Protein AF-A0A679EZT7-F1 (afdb_monomer)

Nearest PDB structures (foldseek):
  5mcc-assembly2_B  TM=3.072E-01  e=3.217E+00  Daphnia pulex
  4xnn-assembly2_B  TM=3.055E-01  e=3.217E+00  Daphnia pulex

Solvent-accessible surface area (backbone atoms only — not comparable to full-atom values): 17008 Å² total; per-residue (Å²): 143,78,82,87,72,78,84,76,76,66,86,48,73,44,40,29,37,38,36,40,72,73,80,67,98,42,71,66,60,51,46,51,62,60,44,51,77,29,45,58,39,33,71,91,75,41,66,67,89,66,42,40,74,52,70,41,43,66,56,52,52,48,58,32,66,33,52,37,33,42,38,65,70,104,50,81,46,79,44,66,63,84,64,88,57,61,82,49,45,27,65,66,42,50,52,52,49,32,56,76,68,74,38,57,62,50,74,49,33,50,38,80,78,38,70,50,67,65,61,33,32,41,59,40,26,72,51,62,58,63,41,88,87,80,72,35,30,61,49,52,29,33,79,56,19,67,47,29,35,59,88,65,37,70,81,65,60,69,49,73,47,72,75,88,86,89,80,90,84,85,90,86,88,87,88,74,81,94,46,73,69,56,59,49,53,56,44,54,22,48,78,40,57,39,77,99,80,60,60,82,71,20,55,75,65,32,51,46,47,22,43,57,42,35,52,34,43,74,72,66,39,65,87,48,61,55,45,22,44,32,55,38,78,81,74,57,60,78,92,58,27,66,42,46,68,81,64,84,55,77,80,48,66,70,43,29,57,73,50,71,49,58,92,82,59,51,53,69,58,50,50,48,34,47,22,66,75,42,30,87,24,25,25,35,74,43,53,29,36,98

Radius of gyration: 23.56 Å; Cα contacts (8 Å, |Δi|>4): 426; chains: 1; bounding box: 51×47×70 Å

Sequence (290 aa):
MVDGRALNRGIMYGLAYVIIPIEFASLQGALDETLAPFKRGGADVFPQEKLEFDDVTGALRLLHTTPLEFEAGNGLSIRGGDLEHVHDLDSEAVLRFLDAAGTRTWSGRLADVEPDFDAFAWRFTRWKERDARAGGYGRWLNPLGRWDWWDLGGRFDGVITGARRAGTGNASMISSGPDRSRDLLGGIARALGGKPSEIEAEIEANIEIVSALLDAARHGEERAFPTAVVLPLGACTDEFRWLDDLGWRPIPPETKAFLSVADDAGFKEAAIAAYERFHTMAAAAVAYHF

Secondary structure (DSSP, 8-state):
---------PPPEEEEEEEE-S--S-HHHHHHHHHGGG----TTTS-GGG-EEEE-HHHHHHHHHSEEEEEESSSEEEESS-GGGGGGB-HHHHHHHHHHTT-SEEEEEHHHH--SHHHHHHHHBS--S--TTTSSSEEEE-TTTTSBSHHHHTT------SS--------------S-HHHHHHHHHHHHTT--S--HHHHHHHTEEEHHHHHHHHHTT-GGG--SEEEPPTTSS-GGGSEEESS-SSPPPHHHHHHHT--TT--HHHHHHHHHHHTTTSEEEEEEEE-

Foldseek 3Di:
DDDDDDPPPPFDKFKEWEWFFPDDPAPVVRCCVLCVLQAKDAVVRDPLVQWDWPFCQVVLVQLQAFKWKWAADVFIDIDGDDCPCPLQWPRVLVVVVCVVVVHRMDIDGNCVVPVDSLCSSLRTGPQNDADPVVRGTTGIIRPSNPWHLCVQVVPDQADQAADDDDDDDDDDDDDDPDDVSVVVVVVSSVVRHHDDPDRPVGNVVQWDQLLVLLVCLVVVNCVSQIQWYAAGPPLDPRVQRIAGQVVPDFRDPVLCVSLVHDPPDHRSVSSSSSSVVRNRTIIGMTMITD

Structure (mmCIF, N/CA/C/O backbone):
data_AF-A0A679EZT7-F1
#
_entry.id   AF-A0A679EZT7-F1
#
loop_
_atom_site.group_PDB
_atom_site.id
_atom_site.type_symbol
_atom_site.label_atom_id
_atom_site.label_alt_id
_atom_site.label_comp_id
_atom_site.label_asym_i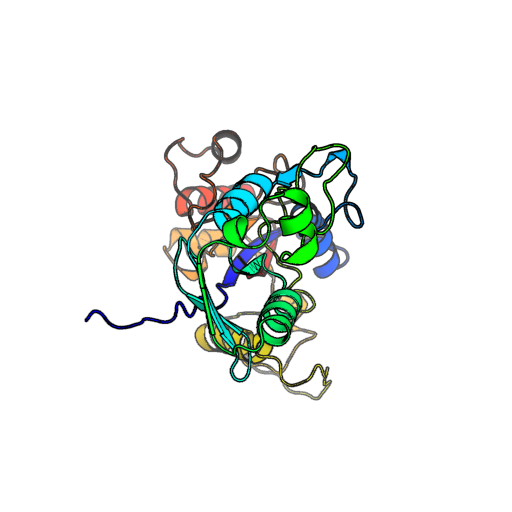d
_atom_site.label_entity_id
_atom_site.label_seq_id
_atom_site.pdbx_PDB_ins_code
_atom_site.Cartn_x
_atom_site.Cartn_y
_atom_site.Cartn_z
_atom_site.occupancy
_atom_site.B_iso_or_equiv
_atom_site.auth_seq_id
_atom_site.auth_comp_id
_atom_site.auth_asym_id
_atom_site.auth_atom_id
_atom_site.pdbx_PDB_model_num
ATOM 1 N N . MET A 1 1 ? -16.453 28.595 13.318 1.00 26.11 1 MET A N 1
ATOM 2 C CA . MET A 1 1 ? -17.314 27.961 12.299 1.00 26.11 1 MET A CA 1
ATOM 3 C C . MET A 1 1 ? -16.475 27.783 11.053 1.00 26.11 1 MET A C 1
ATOM 5 O O . MET A 1 1 ? -16.338 28.716 10.277 1.00 26.11 1 MET A O 1
ATOM 9 N N . VAL A 1 2 ? -15.817 26.635 10.946 1.00 23.55 2 VAL A N 1
ATOM 10 C CA . VAL A 1 2 ? -15.151 26.196 9.721 1.00 23.55 2 VAL A CA 1
ATOM 11 C C . VAL A 1 2 ? -15.808 24.873 9.382 1.00 23.55 2 VAL A C 1
ATOM 13 O O . VAL A 1 2 ? -15.956 24.014 10.250 1.00 23.55 2 VAL A O 1
ATOM 16 N N . ASP A 1 3 ? -16.300 24.824 8.154 1.00 25.14 3 ASP A N 1
ATOM 17 C CA . ASP A 1 3 ? -17.118 23.776 7.573 1.00 25.14 3 ASP A CA 1
ATOM 18 C C . ASP A 1 3 ? -16.542 22.380 7.797 1.00 25.14 3 ASP A C 1
ATOM 20 O O . ASP A 1 3 ? -15.369 22.113 7.520 1.00 25.14 3 ASP A O 1
ATOM 24 N N . GLY A 1 4 ? -17.425 21.481 8.229 1.00 27.00 4 GLY A N 1
ATOM 25 C CA . GLY A 1 4 ? -17.211 20.049 8.187 1.00 27.00 4 GLY A CA 1
ATOM 26 C C . GLY A 1 4 ? -17.055 19.596 6.743 1.00 27.00 4 GLY A C 1
ATOM 27 O O . GLY A 1 4 ? -18.030 19.322 6.048 1.00 27.00 4 GLY A O 1
ATOM 28 N N . ARG A 1 5 ? -15.810 19.471 6.290 1.00 24.09 5 ARG A N 1
ATOM 29 C CA . ARG A 1 5 ? -15.497 18.602 5.161 1.00 24.09 5 ARG A CA 1
ATOM 30 C C . ARG A 1 5 ? -15.365 17.191 5.703 1.00 24.09 5 ARG A C 1
ATOM 32 O O . ARG A 1 5 ? -14.360 16.841 6.311 1.00 24.09 5 ARG A O 1
ATOM 39 N N . ALA A 1 6 ? -16.403 16.394 5.469 1.00 25.66 6 ALA A N 1
ATOM 40 C CA . ALA A 1 6 ? -16.262 14.952 5.414 1.00 25.66 6 ALA A CA 1
ATOM 41 C C . ALA A 1 6 ? -15.038 14.637 4.543 1.00 25.66 6 ALA A C 1
ATOM 43 O O . ALA A 1 6 ? -14.988 15.032 3.375 1.00 25.66 6 ALA A O 1
ATOM 44 N N . LEU A 1 7 ? -14.038 13.974 5.124 1.00 26.22 7 LEU A N 1
ATOM 45 C CA . LEU A 1 7 ? -12.959 13.340 4.378 1.00 26.22 7 LEU A CA 1
ATOM 46 C C . LEU A 1 7 ? -13.586 12.211 3.561 1.00 26.22 7 LEU A C 1
ATOM 48 O O . LEU A 1 7 ? -13.585 11.048 3.947 1.00 26.22 7 LEU A O 1
ATOM 52 N N . ASN A 1 8 ? -14.155 12.576 2.417 1.00 27.91 8 ASN A N 1
ATOM 53 C CA . ASN A 1 8 ? -14.428 11.649 1.341 1.00 27.91 8 ASN A CA 1
ATOM 54 C C . ASN A 1 8 ? -13.051 11.328 0.738 1.00 27.91 8 ASN A C 1
ATOM 56 O O . ASN A 1 8 ? -12.649 11.928 -0.259 1.00 27.91 8 ASN A O 1
ATOM 60 N N . ARG A 1 9 ? -12.271 10.456 1.400 1.00 40.44 9 ARG A N 1
ATOM 61 C CA . ARG A 1 9 ? -11.147 9.780 0.744 1.00 40.44 9 ARG A CA 1
ATOM 62 C C . ARG A 1 9 ? -11.786 8.880 -0.306 1.00 40.44 9 ARG A C 1
ATOM 64 O O . ARG A 1 9 ? -12.150 7.742 -0.029 1.00 40.44 9 ARG A O 1
ATOM 71 N N . GLY A 1 10 ? -12.030 9.457 -1.482 1.00 41.47 10 GLY A N 1
ATOM 72 C CA . GLY A 1 10 ? -12.284 8.679 -2.679 1.00 41.47 10 GLY A CA 1
ATOM 73 C C . GLY A 1 10 ? -11.144 7.682 -2.806 1.00 41.47 10 GLY A C 1
ATOM 74 O O . GLY A 1 10 ? -9.988 8.042 -2.599 1.00 41.47 10 GLY A O 1
ATOM 75 N N . ILE A 1 11 ? -11.498 6.431 -3.052 1.00 50.09 11 ILE A N 1
ATOM 76 C CA . ILE A 1 11 ? -10.551 5.359 -3.319 1.00 50.09 11 ILE A CA 1
ATOM 77 C C . ILE A 1 11 ? -9.571 5.871 -4.394 1.00 50.09 11 ILE A C 1
ATOM 79 O O . ILE A 1 11 ? -10.026 6.306 -5.456 1.00 50.09 11 ILE A O 1
ATOM 83 N N . MET A 1 12 ? -8.269 5.936 -4.084 1.00 63.25 12 MET A N 1
ATOM 84 C CA . MET A 1 12 ? -7.261 6.449 -5.015 1.00 63.25 12 MET A CA 1
ATOM 85 C C . MET A 1 12 ? -6.681 5.287 -5.818 1.00 63.25 12 MET A C 1
ATOM 87 O O . MET A 1 12 ? -6.347 4.231 -5.286 1.00 63.25 12 MET A O 1
ATOM 91 N N . TYR A 1 13 ? -6.633 5.482 -7.130 1.00 67.62 13 TYR A N 1
ATOM 92 C CA . TYR A 1 13 ? -6.279 4.457 -8.100 1.00 67.62 13 TYR A CA 1
ATOM 93 C C . TYR A 1 13 ? -5.150 4.958 -8.987 1.00 67.62 13 TYR A C 1
ATOM 95 O O . TYR A 1 13 ? -5.135 6.134 -9.359 1.00 67.62 13 TYR A O 1
ATOM 103 N N . GLY A 1 14 ? -4.222 4.064 -9.325 1.00 73.12 14 GLY A N 1
ATOM 104 C CA . GLY A 1 14 ? -3.057 4.355 -10.159 1.00 73.12 14 GLY A CA 1
ATOM 105 C C . GLY A 1 14 ? -2.965 3.426 -11.357 1.00 73.12 14 GLY A C 1
ATOM 106 O O . GLY A 1 14 ? -3.586 2.362 -11.383 1.00 73.12 14 GLY A O 1
ATOM 107 N N . LEU A 1 15 ? -2.174 3.839 -12.347 1.00 80.06 15 LEU A N 1
ATOM 108 C CA . LEU A 1 15 ? -1.806 3.010 -13.491 1.00 80.06 15 LEU A CA 1
ATOM 109 C C . LEU A 1 15 ? -0.335 2.615 -13.369 1.00 80.06 15 LEU A C 1
ATOM 111 O O . LEU A 1 15 ? 0.508 3.479 -13.128 1.00 80.06 15 LEU A O 1
ATOM 115 N N . ALA A 1 16 ? -0.030 1.337 -13.555 1.00 85.81 16 ALA A N 1
ATOM 116 C CA . ALA A 1 16 ? 1.324 0.818 -13.630 1.00 85.81 16 ALA A CA 1
ATOM 117 C C . ALA A 1 16 ? 1.607 0.259 -15.030 1.00 85.81 16 ALA A C 1
ATOM 119 O O . ALA A 1 16 ? 0.776 -0.468 -15.574 1.00 85.81 16 ALA A O 1
ATOM 120 N N . TYR A 1 17 ? 2.784 0.541 -15.590 1.00 89.56 17 TYR A N 1
ATOM 121 C CA . TYR A 1 17 ? 3.321 -0.255 -16.697 1.00 89.56 17 TYR A CA 1
ATOM 122 C C . TYR A 1 17 ? 4.216 -1.358 -16.148 1.00 89.56 17 TYR A C 1
ATOM 124 O O . TYR A 1 17 ? 5.239 -1.089 -15.521 1.00 89.56 17 TYR A O 1
ATOM 132 N N . VAL A 1 18 ? 3.821 -2.602 -16.391 1.00 91.12 18 VAL A N 1
ATOM 133 C CA . VAL A 1 18 ? 4.528 -3.808 -15.967 1.00 91.12 18 VAL A CA 1
ATOM 134 C C . VAL A 1 18 ? 5.328 -4.335 -17.147 1.00 91.12 18 VAL A C 1
ATOM 136 O O . VAL A 1 18 ? 4.758 -4.805 -18.132 1.00 91.12 18 VAL A O 1
ATOM 139 N N . ILE A 1 19 ? 6.653 -4.230 -17.060 1.00 93.19 19 ILE A N 1
ATOM 140 C CA . ILE A 1 19 ? 7.559 -4.708 -18.104 1.00 93.19 19 ILE A CA 1
ATOM 141 C C . ILE A 1 19 ? 7.707 -6.224 -17.963 1.00 93.19 19 ILE A C 1
ATOM 143 O O . ILE A 1 19 ? 8.077 -6.728 -16.902 1.00 93.19 19 ILE A O 1
ATOM 147 N N . ILE A 1 20 ? 7.438 -6.946 -19.045 1.00 89.38 20 ILE A N 1
ATOM 148 C CA . ILE A 1 20 ? 7.431 -8.409 -19.114 1.00 89.38 20 ILE A CA 1
ATOM 149 C C . ILE A 1 20 ? 8.180 -8.895 -20.367 1.00 89.38 20 ILE A C 1
ATOM 151 O O . ILE A 1 20 ? 8.337 -8.142 -21.334 1.00 89.38 20 ILE A O 1
ATOM 155 N N . PRO A 1 21 ? 8.659 -10.152 -20.392 1.00 85.88 21 PRO A N 1
ATOM 156 C CA . PRO A 1 21 ? 9.221 -10.743 -21.606 1.00 85.88 21 PRO A CA 1
ATOM 157 C C . PRO A 1 21 ? 8.238 -10.661 -22.784 1.00 85.88 21 PRO A C 1
ATOM 159 O O . PRO A 1 21 ? 7.032 -10.671 -22.578 1.00 85.88 21 PRO A O 1
ATOM 162 N N . ILE A 1 22 ? 8.734 -10.611 -24.025 1.00 81.38 22 ILE A N 1
ATOM 163 C CA . ILE A 1 22 ? 7.866 -10.713 -25.218 1.00 81.38 22 ILE A CA 1
ATOM 164 C C . ILE A 1 22 ? 7.356 -12.147 -25.408 1.00 81.38 22 ILE A C 1
ATOM 166 O O . ILE A 1 22 ? 6.262 -12.359 -25.921 1.00 81.38 22 ILE A O 1
ATOM 170 N N . GLU A 1 23 ? 8.145 -13.138 -24.996 1.00 81.50 23 GLU A N 1
ATOM 171 C CA . GLU A 1 23 ? 7.786 -14.548 -25.097 1.00 81.50 23 GLU A CA 1
ATOM 172 C C . GLU A 1 23 ? 7.206 -15.033 -23.764 1.00 81.50 23 GLU A C 1
ATOM 174 O O . GLU A 1 23 ? 7.926 -15.190 -22.778 1.00 81.50 23 GLU A O 1
ATOM 179 N N . PHE A 1 24 ? 5.898 -15.282 -23.736 1.00 78.94 24 PHE A N 1
ATOM 180 C CA . PHE A 1 24 ? 5.189 -15.864 -22.597 1.00 78.94 24 PHE A CA 1
ATOM 181 C C . PHE A 1 24 ? 4.112 -16.840 -23.074 1.00 78.94 24 PHE A C 1
ATOM 183 O O . PHE A 1 24 ? 3.580 -16.723 -24.176 1.00 78.94 24 PHE A O 1
ATOM 190 N N . ALA A 1 25 ? 3.761 -17.807 -22.224 1.00 75.94 25 ALA A N 1
ATOM 191 C CA . ALA A 1 25 ? 2.683 -18.753 -22.519 1.00 75.94 25 ALA A CA 1
ATOM 192 C C . ALA A 1 25 ? 1.288 -18.109 -22.409 1.00 75.94 25 ALA A C 1
ATOM 194 O O . ALA A 1 25 ? 0.368 -18.493 -23.123 1.00 75.94 25 ALA A O 1
ATOM 195 N N . SER A 1 26 ? 1.131 -17.141 -21.501 1.00 78.19 26 SER A N 1
ATOM 196 C CA . SER A 1 26 ? -0.062 -16.300 -21.374 1.00 78.19 26 SER A CA 1
ATOM 197 C C . SER A 1 26 ? 0.315 -14.967 -20.728 1.00 78.19 26 SER A C 1
ATOM 199 O O . SER A 1 26 ? 1.166 -14.950 -19.835 1.00 78.19 26 SER A O 1
ATOM 201 N N . LEU A 1 27 ? -0.315 -13.870 -21.160 1.00 72.81 27 LEU A N 1
ATOM 202 C CA . LEU A 1 27 ? -0.073 -12.544 -20.583 1.00 72.81 27 LEU A CA 1
ATOM 203 C C . LEU A 1 27 ? -0.416 -12.529 -19.088 1.00 72.81 27 LEU A C 1
ATOM 205 O O . LEU A 1 27 ? 0.387 -12.069 -18.281 1.00 72.81 27 LEU A O 1
ATOM 209 N N . GLN A 1 28 ? -1.564 -13.103 -18.714 1.00 73.62 28 GLN A N 1
ATOM 210 C CA . GLN A 1 28 ? -1.978 -13.196 -17.314 1.00 73.62 28 GLN A CA 1
ATOM 211 C C . GLN A 1 28 ? -0.948 -13.944 -16.464 1.00 73.62 28 GLN A C 1
ATOM 213 O O . GLN A 1 28 ? -0.589 -13.473 -15.395 1.00 73.62 28 GLN A O 1
ATOM 218 N N . GLY A 1 29 ? -0.412 -15.068 -16.955 1.00 74.88 29 GLY A N 1
ATOM 219 C CA . GLY A 1 29 ? 0.628 -15.805 -16.237 1.00 74.88 29 GLY A CA 1
ATOM 220 C C . GLY A 1 29 ? 1.910 -14.988 -16.046 1.00 74.88 29 GLY A C 1
ATOM 221 O O . GLY A 1 29 ? 2.489 -15.017 -14.964 1.00 74.88 29 GLY A O 1
ATOM 222 N N . ALA A 1 30 ? 2.324 -14.218 -17.059 1.00 82.19 30 ALA A N 1
ATOM 223 C CA . ALA A 1 30 ? 3.486 -13.334 -16.951 1.00 82.19 30 ALA A CA 1
ATOM 224 C C . ALA A 1 30 ? 3.250 -12.185 -15.955 1.00 82.19 30 ALA A C 1
ATOM 226 O O . ALA A 1 30 ? 4.150 -11.847 -15.183 1.00 82.19 30 ALA A O 1
ATOM 227 N N . LEU A 1 31 ? 2.046 -11.605 -15.940 1.00 82.50 31 LEU A N 1
ATOM 228 C CA . LEU A 1 31 ? 1.646 -10.583 -14.970 1.00 82.50 31 LEU A CA 1
ATOM 229 C C . LEU A 1 31 ? 1.588 -11.145 -13.548 1.00 82.50 31 LEU A C 1
ATOM 231 O O . LEU A 1 31 ? 2.183 -10.554 -12.649 1.00 82.50 31 LEU A O 1
ATOM 235 N N . ASP A 1 32 ? 0.942 -12.296 -13.357 1.00 80.19 32 ASP A N 1
ATOM 236 C CA . ASP A 1 32 ? 0.840 -12.984 -12.069 1.00 80.19 32 ASP A CA 1
ATOM 237 C C . ASP A 1 32 ? 2.227 -13.265 -11.492 1.00 80.19 32 ASP A C 1
ATOM 239 O O . ASP A 1 32 ? 2.481 -12.976 -10.325 1.00 80.19 32 ASP A O 1
ATOM 243 N N . GLU A 1 33 ? 3.147 -13.780 -12.309 1.00 85.38 33 GLU A N 1
ATOM 244 C CA . GLU A 1 33 ? 4.519 -14.048 -11.882 1.00 85.38 33 GLU A CA 1
ATOM 245 C C . GLU A 1 33 ? 5.256 -12.747 -11.532 1.00 85.38 33 GLU A C 1
ATOM 247 O O . GLU A 1 33 ? 5.898 -12.644 -10.484 1.00 85.38 33 GLU A O 1
ATOM 252 N N . THR A 1 34 ? 5.131 -11.724 -12.384 1.00 88.19 34 THR A N 1
ATOM 253 C CA . THR A 1 34 ? 5.854 -10.453 -12.233 1.00 88.19 34 THR A CA 1
ATOM 254 C C . THR A 1 34 ? 5.382 -9.664 -11.015 1.00 88.19 34 THR A C 1
ATOM 256 O O . THR A 1 34 ? 6.209 -9.022 -10.356 1.00 88.19 34 THR A O 1
ATOM 259 N N . LEU A 1 35 ? 4.084 -9.738 -10.704 1.00 86.19 35 LEU A N 1
ATOM 260 C CA . LEU A 1 35 ? 3.420 -9.009 -9.625 1.00 86.19 35 LEU A CA 1
ATOM 261 C C . LEU A 1 35 ? 3.236 -9.825 -8.339 1.00 86.19 35 LEU A C 1
ATOM 263 O O . LEU A 1 35 ? 2.890 -9.243 -7.307 1.00 86.19 35 LEU A O 1
ATOM 267 N N . ALA A 1 36 ? 3.487 -11.139 -8.353 1.00 84.44 36 ALA A N 1
ATOM 268 C CA . ALA A 1 36 ? 3.381 -11.998 -7.171 1.00 84.44 36 ALA A CA 1
ATOM 269 C C . ALA A 1 36 ? 4.117 -11.441 -5.936 1.00 84.44 36 ALA A C 1
ATOM 271 O O . ALA A 1 36 ? 3.518 -11.455 -4.857 1.00 84.44 36 ALA A O 1
ATOM 272 N N . PRO A 1 37 ? 5.344 -10.884 -6.045 1.00 85.38 37 PRO A N 1
ATOM 273 C CA . PRO A 1 37 ? 6.033 -10.299 -4.894 1.00 85.38 37 PRO A CA 1
ATOM 274 C C . PRO A 1 37 ? 5.310 -9.102 -4.266 1.00 85.38 37 PRO A C 1
ATOM 276 O O . PRO A 1 37 ? 5.519 -8.833 -3.090 1.00 85.38 37 PRO A O 1
ATOM 279 N N . PHE A 1 38 ? 4.446 -8.408 -5.011 1.00 83.88 38 PHE A N 1
ATOM 280 C CA . PHE A 1 38 ? 3.706 -7.219 -4.564 1.00 83.88 38 PHE A CA 1
ATOM 281 C C . PHE A 1 38 ? 2.259 -7.524 -4.182 1.00 83.88 38 PHE A C 1
ATOM 283 O O . PHE A 1 38 ? 1.502 -6.620 -3.840 1.00 83.88 38 PHE A O 1
ATOM 290 N N . LYS A 1 39 ? 1.836 -8.791 -4.236 1.00 79.38 39 LYS A N 1
ATOM 291 C CA . LYS A 1 39 ? 0.487 -9.156 -3.812 1.00 79.38 39 LYS A CA 1
ATOM 292 C C . LYS A 1 39 ? 0.338 -8.903 -2.312 1.00 79.38 39 LYS A C 1
ATOM 294 O O . LYS A 1 39 ? 1.157 -9.344 -1.502 1.00 79.38 39 LYS A O 1
ATOM 299 N N . ARG A 1 40 ? -0.740 -8.222 -1.930 1.00 74.62 40 ARG A N 1
ATOM 300 C CA . ARG A 1 40 ? -1.119 -8.086 -0.527 1.00 74.62 40 ARG A CA 1
ATOM 301 C C . ARG A 1 40 ? -1.497 -9.458 0.030 1.00 74.62 40 ARG A C 1
ATOM 303 O O . ARG A 1 40 ? -2.300 -10.180 -0.555 1.00 74.62 40 ARG A O 1
ATOM 310 N N . GLY A 1 41 ? -0.905 -9.839 1.153 1.00 72.75 41 GLY A N 1
ATOM 311 C CA . GLY A 1 41 ? -1.176 -11.135 1.766 1.00 72.75 41 GLY A CA 1
ATOM 312 C C . GLY A 1 41 ? -0.478 -11.293 3.104 1.00 72.75 41 GLY A C 1
ATOM 313 O O . GLY A 1 41 ? 0.470 -10.563 3.400 1.00 72.75 41 GLY A O 1
ATOM 314 N N . GLY A 1 42 ? -0.982 -12.223 3.911 1.00 73.44 42 GLY A N 1
ATOM 315 C CA . GLY A 1 42 ? -0.394 -12.601 5.189 1.00 73.44 42 GLY A CA 1
ATOM 316 C C . GLY A 1 42 ? 0.224 -13.995 5.138 1.00 73.44 42 GLY A C 1
ATOM 317 O O . GLY A 1 42 ? 0.628 -14.486 4.082 1.00 73.44 42 GLY A O 1
ATOM 318 N N . ALA A 1 43 ? 0.292 -14.640 6.302 1.00 70.31 43 ALA A N 1
ATOM 319 C CA . ALA A 1 43 ? 0.880 -15.972 6.485 1.00 70.31 43 ALA A CA 1
ATOM 320 C C . ALA A 1 43 ? 0.154 -17.104 5.742 1.00 70.31 43 ALA A C 1
ATOM 322 O O . ALA A 1 43 ? 0.687 -18.202 5.619 1.00 70.31 43 ALA A O 1
ATOM 323 N N . ASP A 1 44 ? -1.049 -16.841 5.246 1.00 72.25 44 ASP A N 1
ATOM 324 C CA . ASP A 1 44 ? -1.844 -17.736 4.411 1.00 72.25 44 ASP A CA 1
ATOM 325 C C . ASP A 1 44 ? -1.386 -17.761 2.942 1.00 72.25 44 ASP A C 1
ATOM 327 O O . ASP A 1 44 ? -1.604 -18.754 2.250 1.00 72.25 44 ASP A O 1
ATOM 331 N N . VAL A 1 45 ? -0.736 -16.691 2.472 1.00 69.81 45 VAL A N 1
ATOM 332 C CA . VAL A 1 45 ? -0.337 -16.520 1.063 1.00 69.81 45 VAL A CA 1
ATOM 333 C C . VAL A 1 45 ? 1.182 -16.514 0.888 1.00 69.81 45 VAL A C 1
ATOM 335 O O . VAL A 1 45 ? 1.678 -16.959 -0.147 1.00 69.81 45 VAL A O 1
ATOM 338 N N . PHE A 1 46 ? 1.935 -16.042 1.884 1.00 75.25 46 PHE A N 1
ATOM 339 C CA . PHE A 1 46 ? 3.387 -15.888 1.798 1.00 75.25 46 PHE A CA 1
ATOM 340 C C . PHE A 1 46 ? 4.127 -16.691 2.871 1.00 75.25 46 PHE A C 1
ATOM 342 O O . PHE A 1 46 ? 3.633 -16.827 3.993 1.00 75.25 46 PHE A O 1
ATOM 349 N N . PRO A 1 47 ? 5.355 -17.169 2.573 1.00 79.06 47 PRO A N 1
ATOM 350 C CA . PRO A 1 47 ? 6.233 -17.733 3.589 1.00 79.06 47 PRO A CA 1
ATOM 351 C C . PRO A 1 47 ? 6.419 -16.747 4.742 1.00 79.06 47 PRO A C 1
ATOM 3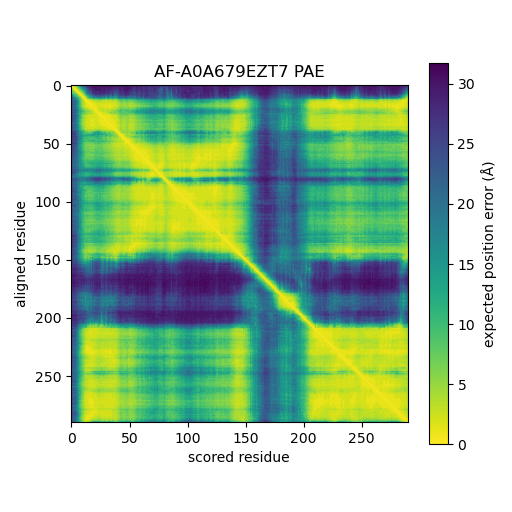53 O O . PRO A 1 47 ? 6.730 -15.578 4.516 1.00 79.06 47 PRO A O 1
ATOM 356 N N . GLN A 1 48 ? 6.284 -17.230 5.978 1.00 79.06 48 GLN A N 1
ATOM 357 C CA . GLN A 1 48 ? 6.325 -16.385 7.176 1.00 79.06 48 GLN A CA 1
ATOM 358 C C . GLN A 1 48 ? 7.626 -15.575 7.304 1.00 79.06 48 GLN A C 1
ATOM 360 O O . GLN A 1 48 ? 7.636 -14.492 7.876 1.00 79.06 48 GLN A O 1
ATOM 365 N N . GLU A 1 49 ? 8.722 -16.091 6.751 1.00 82.06 49 GLU A N 1
ATOM 366 C CA . GLU A 1 49 ? 10.048 -15.464 6.726 1.00 82.06 49 GLU A CA 1
ATOM 367 C C . GLU A 1 49 ? 10.093 -14.162 5.913 1.00 82.06 49 GLU A C 1
ATOM 369 O O . GLU A 1 49 ? 10.969 -13.332 6.134 1.00 82.06 49 GLU A O 1
ATOM 374 N N . LYS A 1 50 ? 9.155 -13.988 4.973 1.00 79.69 50 LYS A N 1
ATOM 375 C CA . LYS A 1 50 ? 9.045 -12.810 4.102 1.00 79.69 50 LYS A CA 1
ATOM 376 C C . LYS A 1 50 ? 8.040 -11.776 4.612 1.00 79.69 50 LYS A C 1
ATOM 378 O O . LYS A 1 50 ? 7.839 -10.758 3.956 1.00 79.69 50 LYS A O 1
ATOM 383 N N . LEU A 1 51 ? 7.373 -12.049 5.731 1.00 86.31 51 LEU A N 1
ATOM 384 C CA . LEU A 1 51 ? 6.365 -11.159 6.293 1.00 86.31 51 LEU A CA 1
ATOM 385 C C . LEU A 1 51 ? 6.984 -10.209 7.309 1.00 86.31 51 LEU A C 1
ATOM 387 O O . LEU A 1 51 ? 7.830 -10.597 8.115 1.00 86.31 51 LEU A O 1
ATOM 391 N N . GLU A 1 52 ? 6.474 -8.986 7.318 1.00 88.62 52 GLU A N 1
ATOM 392 C CA . GLU A 1 52 ? 6.748 -7.994 8.347 1.00 88.62 52 GLU A CA 1
ATOM 393 C C . GLU A 1 52 ? 5.504 -7.825 9.222 1.00 88.62 52 GLU A C 1
ATOM 395 O O . GLU A 1 52 ? 4.367 -7.939 8.750 1.00 88.62 52 GLU A O 1
ATOM 400 N N . PHE A 1 53 ? 5.711 -7.612 10.519 1.00 90.06 53 PHE A N 1
ATOM 401 C CA . PHE A 1 53 ? 4.609 -7.383 11.441 1.00 90.06 53 PHE A CA 1
ATOM 402 C C . PHE A 1 53 ? 4.176 -5.917 11.372 1.00 90.06 53 PHE A C 1
ATOM 404 O O . PHE A 1 53 ? 4.912 -5.024 11.786 1.00 90.06 53 PHE A O 1
ATOM 411 N N . ASP A 1 54 ? 2.974 -5.684 10.851 1.00 87.69 54 ASP A N 1
ATOM 412 C CA . ASP A 1 54 ? 2.301 -4.386 10.852 1.00 87.69 54 ASP A CA 1
ATOM 413 C C . ASP A 1 54 ? 1.739 -4.130 12.259 1.00 87.69 54 ASP A C 1
ATOM 415 O O . ASP A 1 54 ? 0.610 -4.521 12.574 1.00 87.69 54 ASP A O 1
ATOM 419 N N . ASP A 1 55 ? 2.587 -3.577 13.134 1.00 91.00 55 ASP A N 1
ATOM 420 C CA . ASP A 1 55 ? 2.272 -3.318 14.541 1.00 91.00 55 ASP A CA 1
ATOM 421 C C . ASP A 1 55 ? 1.397 -2.068 14.697 1.00 91.00 55 ASP A C 1
ATOM 423 O O . ASP A 1 55 ? 1.845 -0.932 14.519 1.00 91.00 55 ASP A O 1
ATOM 427 N N . VAL A 1 56 ? 0.152 -2.273 15.118 1.00 90.94 56 VAL A N 1
ATOM 428 C CA . VAL A 1 56 ? -0.807 -1.199 15.403 1.00 90.94 56 VAL A CA 1
ATOM 429 C C . VAL A 1 56 ? -0.932 -0.909 16.900 1.00 90.94 56 VAL A C 1
ATOM 431 O O . VAL A 1 56 ? -1.767 -0.104 17.308 1.00 90.94 56 VAL A O 1
ATOM 434 N N . THR A 1 57 ? -0.106 -1.513 17.760 1.00 93.62 57 THR A N 1
ATOM 435 C CA . THR A 1 57 ? -0.185 -1.338 19.222 1.00 93.62 57 THR A CA 1
ATOM 436 C C . THR A 1 57 ? -0.125 0.132 19.627 1.00 93.62 57 THR A C 1
ATOM 438 O O . THR A 1 57 ? -0.894 0.567 20.484 1.00 93.62 57 THR A O 1
ATOM 441 N N . GLY A 1 58 ? 0.772 0.912 19.014 1.00 92.31 58 GLY A N 1
ATOM 442 C CA . GLY A 1 58 ? 0.884 2.351 19.268 1.00 92.31 58 GLY A CA 1
ATOM 443 C C . GLY A 1 58 ? -0.395 3.108 18.900 1.00 92.31 58 GLY A C 1
ATOM 444 O O . GLY A 1 58 ? -0.903 3.883 19.711 1.00 92.31 58 GLY A O 1
ATOM 445 N N . ALA A 1 59 ? -0.960 2.811 17.728 1.00 89.81 59 ALA A N 1
ATOM 446 C CA . ALA A 1 59 ? -2.228 3.372 17.268 1.00 89.81 59 ALA A CA 1
ATOM 447 C C . ALA A 1 59 ? -3.387 3.030 18.217 1.00 89.81 59 ALA A C 1
ATOM 449 O O . ALA A 1 59 ? -4.157 3.909 18.604 1.00 89.81 59 ALA A O 1
ATOM 450 N N . LEU A 1 60 ? -3.467 1.781 18.685 1.00 92.44 60 LEU A N 1
ATOM 451 C CA . LEU A 1 60 ? -4.479 1.369 19.657 1.00 92.44 60 LEU A CA 1
ATOM 452 C C . LEU A 1 60 ? -4.307 2.071 21.008 1.00 92.44 60 LEU A C 1
ATOM 454 O O . LEU A 1 60 ? -5.304 2.423 21.634 1.00 92.44 60 LEU A O 1
ATOM 458 N N . ARG A 1 61 ? -3.073 2.326 21.465 1.00 93.62 61 ARG A N 1
ATOM 459 C CA . ARG A 1 61 ? -2.829 3.108 22.695 1.00 93.62 61 ARG A CA 1
ATOM 460 C C . ARG A 1 61 ? -3.292 4.554 22.556 1.00 93.62 61 ARG A C 1
ATOM 462 O O . ARG A 1 61 ? -3.852 5.109 23.504 1.00 93.62 61 ARG A O 1
ATOM 469 N N . LEU A 1 62 ? -3.082 5.161 21.389 1.00 91.81 62 LEU A N 1
ATOM 470 C CA . LEU A 1 62 ? -3.619 6.489 21.099 1.00 91.81 62 LEU A CA 1
ATOM 471 C C . LEU A 1 62 ? -5.148 6.456 21.116 1.00 91.81 62 LEU A C 1
ATOM 473 O O . LEU A 1 62 ? -5.757 7.238 21.839 1.00 91.81 62 LEU A O 1
ATOM 477 N N . LEU A 1 63 ? -5.768 5.504 20.420 1.00 91.12 63 LEU A N 1
ATOM 478 C CA . LEU A 1 63 ? -7.222 5.327 20.384 1.00 91.12 63 LEU A CA 1
ATOM 479 C C . LEU A 1 63 ? -7.832 5.105 21.780 1.00 91.12 63 LEU A C 1
ATOM 481 O O . LEU A 1 63 ? -8.890 5.645 22.094 1.00 91.12 63 LEU A O 1
ATOM 485 N N . HIS A 1 64 ? -7.140 4.354 22.638 1.00 94.38 64 HIS A N 1
ATOM 486 C CA . HIS A 1 64 ? -7.530 4.094 24.026 1.00 94.38 64 HIS A CA 1
ATOM 487 C C . HIS A 1 64 ? -7.569 5.374 24.869 1.00 94.38 64 HIS A C 1
ATOM 489 O O . HIS A 1 64 ? -8.484 5.576 25.666 1.00 94.38 64 HIS A O 1
ATOM 495 N N . THR A 1 65 ? -6.588 6.257 24.678 1.00 93.31 65 THR A N 1
ATOM 496 C CA . THR A 1 65 ? -6.360 7.432 25.537 1.00 93.31 65 THR A CA 1
ATOM 497 C C . THR A 1 65 ? -6.879 8.749 24.955 1.00 93.31 65 THR A C 1
ATOM 499 O O . THR A 1 65 ? -6.962 9.746 25.676 1.00 93.31 65 THR A O 1
ATOM 502 N N . THR A 1 66 ? -7.267 8.769 23.680 1.00 91.25 66 THR A N 1
ATOM 503 C CA . THR A 1 66 ? -7.767 9.963 22.990 1.00 91.25 66 THR A CA 1
ATOM 504 C C . THR A 1 66 ? -9.250 10.194 23.291 1.00 91.25 66 THR A C 1
ATOM 506 O O . THR A 1 66 ? -10.031 9.242 23.283 1.00 91.25 66 THR A O 1
ATOM 509 N N . PRO A 1 67 ? -9.675 11.445 23.551 1.00 92.81 67 PRO A N 1
ATOM 510 C CA . PRO A 1 67 ? -11.091 11.775 23.652 1.00 92.81 67 PRO A CA 1
ATOM 511 C C . PRO A 1 67 ? -11.810 11.595 22.311 1.00 92.81 67 PRO A C 1
ATOM 513 O O . PRO A 1 67 ? -11.392 12.154 21.295 1.00 92.81 67 PRO A O 1
ATOM 516 N N . LEU A 1 68 ? -12.909 10.849 22.334 1.00 92.31 68 LEU A N 1
ATOM 517 C CA . LEU A 1 68 ? -13.749 10.540 21.183 1.00 92.31 68 LEU A CA 1
ATOM 518 C C . LEU A 1 68 ? -15.211 10.848 21.497 1.00 92.31 68 LEU A C 1
ATOM 520 O O . LEU A 1 68 ? -15.639 10.852 22.652 1.00 92.31 68 LEU A O 1
ATOM 524 N N . GLU A 1 69 ? -15.983 11.058 20.442 1.00 92.88 69 GLU A N 1
ATOM 525 C CA . GLU A 1 69 ? -17.432 11.185 20.480 1.00 92.88 69 GLU A CA 1
ATOM 526 C C . GLU A 1 69 ? -18.060 10.117 19.587 1.00 92.88 69 GLU A C 1
ATOM 528 O O . GLU A 1 69 ? -17.683 9.972 18.422 1.00 92.88 69 GLU A O 1
ATOM 533 N N . PHE A 1 70 ? -19.041 9.396 20.125 1.00 93.38 70 PHE A N 1
ATOM 534 C CA . PHE A 1 70 ? -19.822 8.393 19.411 1.00 93.38 70 PHE A CA 1
ATOM 535 C C . PHE A 1 70 ? -21.282 8.811 19.317 1.00 93.38 70 PHE A C 1
ATOM 537 O O . PHE A 1 70 ? -21.859 9.307 20.286 1.00 93.38 70 PHE A O 1
ATOM 544 N N . GLU A 1 71 ? -21.898 8.544 18.170 1.00 92.75 71 GLU A N 1
ATOM 545 C CA . GLU A 1 71 ? -23.320 8.780 17.928 1.00 92.75 71 GLU A CA 1
ATOM 546 C C . GLU A 1 71 ? -23.925 7.618 17.122 1.00 92.75 71 GLU A C 1
ATOM 548 O O . GLU A 1 71 ? -23.469 7.300 16.020 1.00 92.75 71 GLU A O 1
ATOM 553 N N . ALA A 1 72 ? -24.957 6.981 17.685 1.00 89.62 72 ALA A N 1
ATOM 554 C CA . ALA A 1 72 ? -25.690 5.867 17.089 1.00 89.62 72 ALA A CA 1
ATOM 555 C C . ALA A 1 72 ? -26.941 6.354 16.327 1.00 89.62 72 ALA A C 1
ATOM 557 O O . ALA A 1 72 ? -27.990 6.659 16.916 1.00 89.62 72 ALA A O 1
ATOM 558 N N . GLY A 1 73 ? -26.836 6.377 14.996 1.00 86.69 73 GLY A N 1
ATOM 559 C CA . GLY A 1 73 ? -27.909 6.711 14.051 1.00 86.69 73 GLY A CA 1
ATOM 560 C C . GLY A 1 73 ? -28.273 5.522 13.155 1.00 86.69 73 GLY A C 1
ATOM 561 O O . GLY A 1 73 ? -28.539 4.431 13.649 1.00 86.69 73 GLY A O 1
ATOM 562 N N . ASN A 1 74 ? -28.224 5.716 11.831 1.00 80.69 74 ASN A N 1
ATOM 563 C CA . ASN A 1 74 ? -28.305 4.634 10.827 1.00 80.69 74 ASN A CA 1
ATOM 564 C C . ASN A 1 74 ? -27.003 3.803 10.726 1.00 80.69 74 ASN A C 1
ATOM 566 O O . ASN A 1 74 ? -26.818 3.024 9.797 1.00 80.69 74 ASN A O 1
ATOM 570 N N . GLY A 1 75 ? -26.082 4.030 11.657 1.00 80.75 75 GLY A N 1
ATOM 571 C CA . GLY A 1 75 ? -24.729 3.508 11.736 1.00 80.75 75 GLY A CA 1
ATOM 572 C C . GLY A 1 75 ? -24.000 4.217 12.878 1.00 80.75 75 GLY A C 1
ATOM 573 O O . GLY A 1 75 ? -24.595 5.038 13.587 1.00 80.75 75 GLY A O 1
ATOM 574 N N . LEU A 1 76 ? -22.719 3.910 13.050 1.00 84.81 76 LEU A N 1
ATOM 575 C CA . LEU A 1 76 ? -21.874 4.556 14.046 1.00 84.81 76 LEU A CA 1
ATOM 576 C C . LEU A 1 76 ? -21.166 5.767 13.427 1.00 84.81 76 LEU A C 1
ATOM 578 O O . LEU A 1 76 ? -20.444 5.629 12.443 1.00 84.81 76 LEU A O 1
ATOM 582 N N . SER A 1 77 ? -21.360 6.945 14.014 1.00 86.25 77 SER A N 1
ATOM 583 C CA . SER A 1 77 ? -20.548 8.130 13.715 1.00 86.25 77 SER A CA 1
ATOM 584 C C . SER A 1 77 ? -19.515 8.336 14.815 1.00 86.25 77 SER A C 1
ATOM 586 O O . SER A 1 77 ? -19.860 8.269 15.995 1.00 86.25 77 SER A O 1
ATOM 588 N N . ILE A 1 78 ? -18.267 8.599 14.425 1.00 87.75 78 ILE A N 1
ATOM 589 C CA . ILE A 1 78 ? -17.138 8.829 15.334 1.00 87.75 78 ILE A CA 1
ATOM 590 C C . ILE A 1 78 ? -16.549 10.210 15.028 1.00 87.75 78 ILE A C 1
ATOM 592 O O . ILE A 1 78 ? -16.302 10.529 13.863 1.00 87.75 78 ILE A O 1
ATOM 596 N N . ARG A 1 79 ? -16.348 11.040 16.056 1.00 85.12 79 ARG A N 1
ATOM 597 C CA . ARG A 1 79 ? -15.713 12.366 15.947 1.00 85.12 79 ARG A CA 1
ATOM 598 C C . ARG A 1 79 ? -14.664 12.556 17.046 1.00 85.12 79 ARG A C 1
ATOM 600 O O . ARG A 1 79 ? -14.709 11.882 18.070 1.00 85.12 79 ARG A O 1
ATOM 607 N N . GLY A 1 80 ? -13.760 13.514 16.838 1.00 73.31 80 GLY A N 1
ATOM 608 C CA . GLY A 1 80 ? -12.691 13.848 17.784 1.00 73.31 80 GLY A CA 1
ATOM 609 C C . GLY A 1 80 ? -11.409 13.038 17.576 1.00 73.31 80 GLY A C 1
ATOM 610 O O . GLY A 1 80 ? -11.405 12.038 16.866 1.00 73.31 80 GLY A O 1
ATOM 611 N N . GLY A 1 81 ? -10.318 13.502 18.189 1.00 65.12 81 GLY A N 1
ATOM 612 C CA . GLY A 1 81 ? -9.002 12.868 18.096 1.00 65.12 81 GLY A CA 1
ATOM 613 C C . GLY A 1 81 ? -8.289 13.007 16.747 1.00 65.12 81 GLY A C 1
ATOM 614 O O . GLY A 1 81 ? -8.795 13.624 15.809 1.00 65.12 81 GLY A O 1
ATOM 615 N N . ASP A 1 82 ? -7.091 12.426 16.675 1.00 63.06 82 ASP A N 1
ATOM 616 C CA . ASP A 1 82 ? -6.429 12.122 15.407 1.00 63.06 82 ASP A CA 1
ATOM 617 C C . ASP A 1 82 ? -7.125 10.900 14.781 1.00 63.06 82 ASP A C 1
ATOM 619 O O . ASP A 1 82 ? -7.082 9.790 15.316 1.00 63.06 82 ASP A O 1
ATOM 623 N N . LEU A 1 83 ? -7.866 11.136 13.697 1.00 64.75 83 LEU A N 1
ATOM 624 C CA . LEU A 1 83 ? -8.828 10.194 13.115 1.00 64.75 83 LEU A CA 1
ATOM 625 C C . LEU A 1 83 ? -8.178 9.083 12.274 1.00 64.75 83 LEU A C 1
ATOM 627 O O . LEU A 1 83 ? -8.897 8.305 11.647 1.00 64.75 83 LEU A O 1
ATOM 631 N N . GLU A 1 84 ? -6.849 8.986 12.223 1.00 67.06 84 GLU A N 1
ATOM 632 C CA . GLU A 1 84 ? -6.168 8.040 11.331 1.00 67.06 84 GLU A CA 1
ATOM 633 C C . GLU A 1 84 ? -6.520 6.570 11.635 1.00 67.06 84 GLU A C 1
ATOM 635 O O . GLU A 1 84 ? -6.670 5.770 10.711 1.00 67.06 84 GLU A O 1
ATOM 640 N N . HIS A 1 85 ? -6.790 6.227 12.900 1.00 71.56 85 HIS A N 1
ATOM 641 C CA . HIS A 1 85 ? -6.947 4.835 13.356 1.00 71.56 85 HIS A CA 1
ATOM 642 C C . HIS A 1 85 ? -8.338 4.471 13.892 1.00 71.56 85 HIS A C 1
ATOM 644 O O . HIS A 1 85 ? -8.542 3.383 14.424 1.00 71.56 85 HIS A O 1
ATOM 650 N N . VAL A 1 86 ? -9.347 5.334 13.727 1.00 79.69 86 VAL A N 1
ATOM 651 C CA . VAL A 1 86 ? -10.722 5.016 14.175 1.00 79.69 86 VAL A CA 1
ATOM 652 C C . VAL A 1 86 ? -11.320 3.803 13.456 1.00 79.69 86 VAL A C 1
ATOM 654 O O . VAL A 1 86 ? -12.241 3.176 13.966 1.00 79.69 86 VAL A O 1
ATOM 657 N N . HIS A 1 87 ? -10.776 3.442 12.292 1.00 77.44 87 HIS A N 1
ATOM 658 C CA . HIS A 1 87 ? -11.169 2.264 11.522 1.00 77.44 87 HIS A CA 1
ATOM 659 C C . HIS A 1 87 ? -10.739 0.933 12.166 1.00 77.44 87 HIS A C 1
ATOM 661 O O . HIS A 1 87 ? -11.202 -0.126 11.744 1.00 77.44 87 HIS A O 1
ATOM 667 N N . ASP A 1 88 ? -9.871 0.968 13.183 1.00 85.19 88 ASP A N 1
ATOM 668 C CA . ASP A 1 88 ? -9.544 -0.203 13.997 1.00 85.19 88 ASP A CA 1
ATOM 669 C C . ASP A 1 88 ? -10.615 -0.507 15.057 1.00 85.19 88 ASP A C 1
ATOM 671 O O . ASP A 1 88 ? -10.615 -1.608 15.618 1.00 85.19 88 ASP A O 1
ATOM 675 N N . LEU A 1 89 ? -11.547 0.424 15.317 1.00 88.56 89 LEU A N 1
ATOM 676 C CA . LEU A 1 89 ? -12.693 0.174 16.189 1.00 88.56 89 LEU A CA 1
ATOM 677 C C . LEU A 1 89 ? -13.661 -0.825 15.552 1.00 88.56 89 LEU A C 1
ATOM 679 O O . LEU A 1 89 ? -14.086 -0.699 14.403 1.00 88.56 89 LEU A O 1
ATOM 683 N N . ASP A 1 90 ? -14.078 -1.788 16.363 1.00 90.44 90 ASP A N 1
ATOM 684 C CA . ASP A 1 90 ? -15.176 -2.690 16.060 1.00 90.44 90 ASP A CA 1
ATOM 685 C C . ASP A 1 90 ? -16.490 -1.924 16.268 1.00 90.44 90 ASP A C 1
ATOM 687 O O 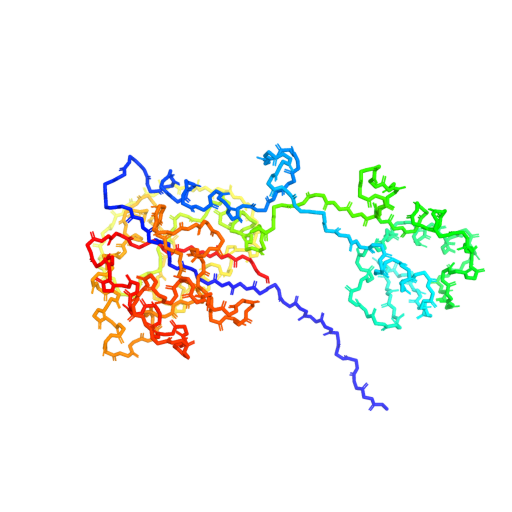. ASP A 1 90 ? -16.943 -1.695 17.394 1.00 90.44 90 ASP A O 1
ATOM 691 N N . SER A 1 91 ? -17.086 -1.484 15.158 1.00 89.38 91 SER A N 1
ATOM 692 C CA . SER A 1 91 ? -18.296 -0.656 15.184 1.00 89.38 91 SER A CA 1
ATOM 693 C C . SER A 1 91 ? -19.459 -1.346 15.898 1.00 89.38 91 SER A C 1
ATOM 695 O O . SER A 1 91 ? -20.231 -0.682 16.590 1.00 89.38 91 SER A O 1
ATOM 697 N N . GLU A 1 92 ? -19.579 -2.672 15.794 1.00 90.62 92 GLU A N 1
ATOM 698 C CA . GLU A 1 92 ? -20.625 -3.407 16.504 1.00 90.62 92 GLU A CA 1
ATOM 699 C C . GLU A 1 92 ? -20.372 -3.423 18.009 1.00 90.62 92 GLU A C 1
ATOM 701 O O . GLU A 1 92 ? -21.308 -3.282 18.797 1.00 90.62 92 GLU A O 1
ATOM 706 N N . ALA A 1 93 ? -19.114 -3.568 18.427 1.00 92.69 93 ALA A N 1
ATOM 707 C CA . ALA A 1 93 ? -18.764 -3.513 19.838 1.00 92.69 93 ALA A CA 1
ATOM 708 C C . ALA A 1 93 ? -19.048 -2.143 20.461 1.00 92.69 93 ALA A C 1
ATOM 710 O O . ALA A 1 93 ? -19.580 -2.076 21.572 1.00 92.69 93 ALA A O 1
ATOM 711 N N . VAL A 1 94 ? -18.753 -1.059 19.739 1.00 92.81 94 VAL A N 1
ATOM 712 C CA . VAL A 1 94 ? -19.081 0.301 20.187 1.00 92.81 94 VAL A CA 1
ATOM 713 C C . VAL A 1 94 ? -20.598 0.494 20.272 1.00 92.81 94 VAL A C 1
ATOM 715 O O . VAL A 1 94 ? -21.088 1.020 21.271 1.00 92.81 94 VAL A O 1
ATOM 718 N N . LEU A 1 95 ? -21.365 0.016 19.286 1.00 92.50 95 LEU A N 1
ATOM 719 C CA . LEU A 1 95 ? -22.831 0.074 19.332 1.00 92.50 95 LEU A CA 1
ATOM 720 C C . LEU A 1 95 ? -23.405 -0.721 20.516 1.00 92.50 95 LEU A C 1
ATOM 722 O O . LEU A 1 95 ? -24.278 -0.210 21.216 1.00 92.50 95 LEU A O 1
ATOM 726 N N . ARG A 1 96 ? -22.876 -1.921 20.803 1.00 94.81 96 ARG A N 1
ATOM 727 C CA . ARG A 1 96 ? -23.250 -2.707 21.997 1.00 94.81 96 ARG A CA 1
ATOM 728 C C . ARG A 1 96 ? -22.929 -1.973 23.298 1.00 94.81 96 ARG A C 1
ATOM 730 O O . ARG A 1 96 ? -23.688 -2.069 24.256 1.00 94.81 96 ARG A O 1
ATOM 737 N N . PHE A 1 97 ? -21.814 -1.247 23.349 1.00 95.50 97 PHE A N 1
ATOM 738 C CA . PHE A 1 97 ? -21.468 -0.422 24.505 1.00 95.50 97 PHE A CA 1
ATOM 739 C C . PHE A 1 97 ? -22.469 0.721 24.723 1.00 95.50 97 PHE A C 1
ATOM 741 O O . PHE A 1 97 ? -22.913 0.914 25.853 1.00 95.50 97 PHE A O 1
ATOM 748 N N . LEU A 1 98 ? -22.849 1.440 23.663 1.00 95.69 98 LEU A N 1
ATOM 749 C CA . LEU A 1 98 ? -23.840 2.518 23.744 1.00 95.69 98 LEU A CA 1
ATOM 750 C C . LEU A 1 98 ? -25.205 1.999 24.218 1.00 95.69 98 LEU A C 1
ATOM 752 O O . LEU A 1 98 ? -25.801 2.580 25.127 1.00 95.69 98 LEU A O 1
ATOM 756 N N . ASP A 1 99 ? -25.648 0.869 23.660 1.00 95.19 99 ASP A N 1
ATOM 757 C CA . ASP A 1 99 ? -26.890 0.197 24.056 1.00 95.19 99 ASP A CA 1
ATOM 758 C C . ASP A 1 99 ? -26.867 -0.212 25.538 1.00 95.19 99 ASP A C 1
ATOM 760 O O . ASP A 1 99 ? -27.770 0.140 26.298 1.00 95.19 99 ASP A O 1
ATOM 764 N N . ALA A 1 100 ? -25.777 -0.841 25.993 1.00 94.75 100 ALA A N 1
ATOM 765 C CA . ALA A 1 100 ? -25.597 -1.219 27.395 1.00 94.75 100 ALA A CA 1
ATOM 766 C C . ALA A 1 100 ? -25.545 -0.011 28.349 1.00 94.75 100 ALA A C 1
ATOM 768 O O . ALA A 1 100 ? -25.963 -0.113 29.503 1.00 94.75 100 ALA A O 1
ATOM 769 N N . ALA A 1 101 ? -25.050 1.136 27.880 1.00 93.81 101 ALA A N 1
ATOM 770 C CA . ALA A 1 101 ? -25.050 2.392 28.624 1.00 93.81 101 ALA A CA 1
ATOM 771 C C . ALA A 1 101 ? -26.407 3.126 28.577 1.00 93.81 101 ALA A C 1
ATOM 773 O O . ALA A 1 101 ? -26.556 4.171 29.212 1.00 93.81 101 ALA A O 1
ATOM 774 N N . GLY A 1 102 ? -27.393 2.609 27.836 1.00 95.50 102 GLY A N 1
ATOM 775 C CA . GLY A 1 102 ? 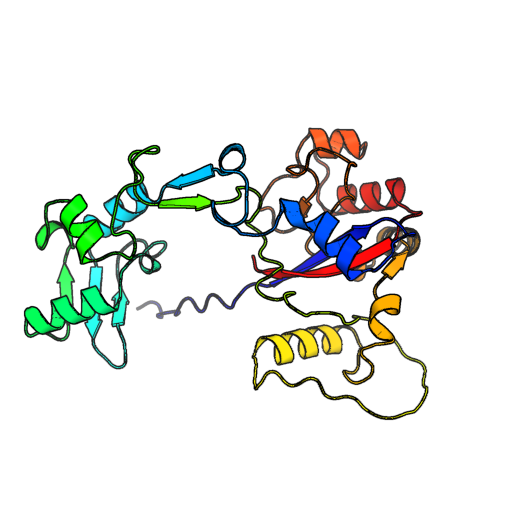-28.715 3.218 27.696 1.00 95.50 102 GLY A CA 1
ATOM 776 C C . GLY A 1 102 ? -28.684 4.584 27.008 1.00 95.50 102 GLY A C 1
ATOM 777 O O . GLY A 1 102 ? -29.548 5.422 27.266 1.00 95.50 102 GLY A O 1
ATOM 778 N N . THR A 1 103 ? -27.683 4.837 26.160 1.00 96.00 103 THR A N 1
ATOM 779 C CA . THR A 1 103 ? -27.492 6.122 25.479 1.00 96.00 103 THR A CA 1
ATOM 780 C C . THR A 1 103 ? -27.289 5.936 23.982 1.00 96.00 103 THR A C 1
ATOM 782 O O . THR A 1 103 ? -26.788 4.920 23.516 1.00 96.00 103 THR A O 1
ATOM 785 N N . ARG A 1 104 ? -27.655 6.954 23.202 1.00 95.06 104 ARG A N 1
ATOM 786 C CA . ARG A 1 104 ? -27.353 7.010 21.763 1.00 95.06 104 ARG A CA 1
ATOM 787 C C . ARG A 1 104 ? -26.088 7.798 21.454 1.00 95.06 104 ARG A C 1
ATOM 789 O O . ARG A 1 104 ? -25.605 7.743 20.329 1.00 95.06 104 ARG A O 1
ATOM 796 N N . THR A 1 105 ? -25.572 8.533 22.431 1.00 96.12 105 THR A N 1
ATOM 797 C CA . THR A 1 105 ? -24.395 9.388 22.287 1.00 96.12 105 THR A CA 1
ATOM 798 C C . THR A 1 105 ? -23.475 9.225 23.482 1.00 96.12 105 THR A C 1
ATOM 800 O O . THR A 1 105 ? -23.942 9.144 24.620 1.00 96.12 105 THR A O 1
ATOM 803 N N . TRP A 1 106 ? -22.173 9.236 23.242 1.00 96.62 106 TRP A N 1
ATOM 804 C CA . TRP A 1 106 ? -21.169 9.181 24.298 1.00 96.62 106 TRP A CA 1
ATOM 805 C C . TRP A 1 106 ? -19.976 10.059 23.933 1.00 96.62 106 TRP A C 1
ATOM 807 O O . TRP A 1 106 ? -19.642 10.185 22.759 1.00 96.62 106 TRP A O 1
ATOM 817 N N . SER A 1 107 ? -19.344 10.667 24.934 1.00 95.31 107 SER A N 1
ATOM 818 C CA . SER A 1 107 ? -18.122 11.452 24.774 1.00 95.31 107 SER A CA 1
ATOM 819 C C . SER A 1 107 ? -17.184 11.163 25.940 1.00 95.31 107 SER A C 1
ATOM 821 O O . SER A 1 107 ? -17.619 11.166 27.095 1.00 95.31 107 SER A O 1
ATOM 823 N N . GLY A 1 108 ? -15.916 10.893 25.648 1.00 94.50 108 GLY A N 1
ATOM 824 C CA . GLY A 1 108 ? -14.909 10.577 26.658 1.00 94.50 108 GLY A CA 1
ATOM 825 C C . GLY A 1 108 ? -13.720 9.821 26.077 1.00 94.50 108 GLY A C 1
ATOM 826 O O . GLY A 1 108 ? -13.564 9.725 24.861 1.00 94.50 108 GLY A O 1
ATOM 827 N N . ARG A 1 109 ? -12.871 9.266 26.947 1.00 94.88 109 ARG A N 1
ATOM 828 C CA . ARG A 1 109 ? -11.788 8.359 26.539 1.00 94.88 109 ARG A CA 1
ATOM 829 C C . ARG A 1 109 ? -12.204 6.925 26.807 1.00 94.88 109 ARG A C 1
ATOM 831 O O . ARG A 1 109 ? -12.811 6.637 27.838 1.00 94.88 109 ARG A O 1
ATOM 838 N N . LEU A 1 110 ? -11.846 6.012 25.911 1.00 94.31 110 LEU A N 1
ATOM 839 C CA . LEU A 1 110 ? -12.132 4.591 26.119 1.00 94.31 110 LEU A CA 1
ATOM 840 C C . LEU A 1 110 ? -11.381 4.047 27.344 1.00 94.31 110 LEU A C 1
ATOM 842 O O . LEU A 1 110 ? -11.918 3.194 28.041 1.00 94.31 110 LEU A O 1
ATOM 846 N N . ALA A 1 111 ? -10.227 4.627 27.685 1.00 96.12 111 ALA A N 1
ATOM 847 C CA . ALA A 1 111 ? -9.491 4.355 28.920 1.00 96.12 111 ALA A CA 1
ATOM 848 C C . ALA A 1 111 ? -10.249 4.709 30.210 1.00 96.12 111 ALA A C 1
ATOM 850 O O . ALA A 1 111 ? -9.946 4.141 31.255 1.00 96.12 111 ALA A O 1
ATOM 851 N N . ASP A 1 112 ? -11.231 5.616 30.164 1.00 96.94 112 ASP A N 1
ATOM 852 C CA . ASP A 1 112 ? -12.067 5.926 31.334 1.00 96.94 112 ASP A CA 1
ATOM 853 C C . ASP A 1 112 ? -13.171 4.867 31.543 1.00 96.94 112 ASP A C 1
ATOM 855 O O . ASP A 1 112 ? -13.712 4.740 32.640 1.00 96.94 112 ASP A O 1
ATOM 859 N N . VAL A 1 113 ? -13.503 4.101 30.497 1.00 95.38 113 VAL A N 1
ATOM 860 C CA . VAL A 1 113 ? -14.509 3.022 30.515 1.00 95.38 113 VAL A CA 1
ATOM 861 C C . VAL A 1 113 ? -13.858 1.660 30.744 1.00 95.38 113 VAL A C 1
ATOM 863 O O . VAL A 1 113 ? -14.383 0.843 31.495 1.00 95.38 113 VAL A O 1
ATOM 866 N N . GLU A 1 114 ? -12.729 1.418 30.084 1.00 96.75 114 GLU A N 1
ATOM 867 C CA . GLU A 1 114 ? -11.951 0.186 30.149 1.00 96.75 114 GLU A CA 1
ATOM 868 C C . GLU A 1 114 ? -10.473 0.548 30.361 1.00 96.75 114 GLU A C 1
ATOM 870 O O . GLU A 1 114 ? -9.754 0.770 29.386 1.00 96.75 114 GLU A O 1
ATOM 875 N N . PRO A 1 115 ? -10.012 0.690 31.618 1.00 97.06 115 PRO A N 1
ATOM 876 C CA . PRO A 1 115 ? -8.648 1.134 31.909 1.00 97.06 115 PRO A CA 1
ATOM 877 C C . PRO A 1 115 ? -7.565 0.128 31.509 1.00 97.06 115 PRO A C 1
ATOM 879 O O . PRO A 1 115 ? -6.435 0.532 31.225 1.00 97.06 115 PRO A O 1
ATOM 882 N N . ASP A 1 116 ? -7.888 -1.168 31.496 1.00 97.69 116 ASP A N 1
ATOM 883 C CA . ASP A 1 116 ? -6.954 -2.200 31.055 1.00 97.69 116 ASP A CA 1
ATOM 884 C C . ASP A 1 116 ? -6.843 -2.198 29.526 1.00 97.69 116 ASP A C 1
ATOM 886 O O . ASP A 1 116 ? -7.832 -2.307 28.802 1.00 97.69 116 ASP A O 1
ATOM 890 N N . PHE A 1 117 ? -5.619 -2.045 29.024 1.00 96.06 117 PHE A N 1
ATOM 891 C CA . PHE A 1 117 ? -5.387 -1.875 27.592 1.00 96.06 117 PHE A CA 1
ATOM 892 C C . PHE A 1 117 ? -5.722 -3.135 26.783 1.00 96.06 117 PHE A C 1
ATOM 894 O O . PHE A 1 117 ? -6.216 -3.027 25.661 1.00 96.06 117 PHE A O 1
ATOM 901 N N . ASP A 1 118 ? -5.475 -4.322 27.339 1.00 96.00 118 ASP A N 1
ATOM 902 C CA . ASP A 1 118 ? -5.730 -5.574 26.631 1.00 96.00 118 ASP A CA 1
ATOM 903 C C . ASP A 1 118 ? -7.230 -5.905 26.618 1.00 96.00 118 ASP A C 1
ATOM 905 O O . ASP A 1 118 ? -7.774 -6.284 25.576 1.00 96.00 118 ASP A O 1
ATOM 909 N N . ALA A 1 119 ? -7.938 -5.645 27.721 1.00 96.69 119 ALA A N 1
ATOM 910 C CA . ALA A 1 119 ? -9.396 -5.705 27.773 1.00 96.69 119 ALA A CA 1
ATOM 911 C C . ALA A 1 119 ? -10.040 -4.695 26.811 1.00 96.69 119 ALA A C 1
ATOM 913 O O . ALA A 1 119 ? -11.005 -5.032 26.120 1.00 96.69 119 ALA A O 1
ATOM 914 N N . PHE A 1 120 ? -9.482 -3.483 26.706 1.00 96.31 120 PHE A N 1
ATOM 915 C CA . PHE A 1 120 ? -9.908 -2.489 25.722 1.00 96.31 120 PHE A CA 1
ATOM 916 C C . PHE A 1 120 ? -9.762 -3.016 24.291 1.00 96.31 120 PHE A C 1
ATOM 918 O O . PHE A 1 120 ? -10.735 -2.972 23.531 1.00 96.31 120 PHE A O 1
ATOM 925 N N . ALA A 1 121 ? -8.580 -3.524 23.927 1.00 95.06 121 ALA A N 1
ATOM 926 C CA . ALA A 1 121 ? -8.308 -4.019 22.581 1.00 95.06 121 ALA A CA 1
ATOM 927 C C . ALA A 1 121 ? -9.275 -5.151 22.207 1.00 95.06 121 ALA A C 1
ATOM 929 O O . ALA A 1 121 ? -9.958 -5.072 21.179 1.00 95.06 121 ALA A O 1
ATOM 930 N N . TRP A 1 122 ? -9.433 -6.131 23.103 1.00 95.31 122 TRP A N 1
ATOM 931 C CA . TRP A 1 122 ? -10.378 -7.234 22.945 1.00 95.31 122 TRP A CA 1
ATOM 932 C C . TRP A 1 122 ? -11.824 -6.750 22.782 1.00 95.31 122 TRP A C 1
ATOM 934 O O . TRP A 1 122 ? -12.561 -7.188 21.890 1.00 95.31 122 TRP A O 1
ATOM 944 N N . ARG A 1 123 ? -12.246 -5.806 23.623 1.00 94.94 123 ARG A N 1
ATOM 945 C CA . ARG A 1 123 ? -13.638 -5.367 23.669 1.00 94.94 123 ARG A CA 1
ATOM 946 C C . ARG A 1 123 ? -14.007 -4.471 22.498 1.00 94.94 123 ARG A C 1
ATOM 948 O O . ARG A 1 123 ? -15.047 -4.705 21.896 1.00 94.94 123 ARG A O 1
ATOM 955 N N . PHE A 1 124 ? -13.196 -3.467 22.179 1.00 93.94 124 PHE A N 1
ATOM 956 C CA . PHE A 1 124 ? -13.598 -2.346 21.321 1.00 93.94 124 PHE A CA 1
ATOM 957 C C . PHE A 1 124 ? -12.952 -2.321 19.941 1.00 93.94 124 PHE A C 1
ATOM 959 O O . PHE A 1 124 ? -13.373 -1.527 19.105 1.00 93.94 124 PHE A O 1
ATOM 966 N N . THR A 1 125 ? -11.953 -3.158 19.676 1.00 92.50 125 THR A N 1
ATOM 967 C CA . THR A 1 125 ? -11.200 -3.107 18.415 1.00 92.50 125 THR A CA 1
ATOM 968 C C . THR A 1 125 ? -11.357 -4.401 17.633 1.00 92.50 125 THR A C 1
ATOM 970 O O . THR A 1 125 ? -11.755 -5.425 18.189 1.00 92.50 125 THR A O 1
ATOM 973 N N . ARG A 1 126 ? -11.025 -4.394 16.341 1.00 88.75 126 ARG A N 1
ATOM 974 C CA . ARG A 1 126 ? -10.932 -5.632 15.545 1.00 88.75 126 ARG A CA 1
ATOM 975 C C . ARG A 1 126 ? -9.768 -6.541 15.973 1.00 88.75 126 ARG A C 1
ATOM 977 O O . ARG A 1 126 ? -9.749 -7.714 15.611 1.00 88.75 126 ARG A O 1
ATOM 984 N N . TRP A 1 127 ? -8.819 -6.018 16.747 1.00 89.88 127 TRP A N 1
ATOM 985 C CA . TRP A 1 127 ? -7.608 -6.708 17.186 1.00 89.88 127 TRP A CA 1
ATOM 986 C C . TRP A 1 127 ? -7.842 -7.372 18.540 1.00 89.88 127 TRP A C 1
ATOM 988 O O . TRP A 1 127 ? -7.614 -6.789 19.596 1.00 89.88 127 TRP A O 1
ATOM 998 N N . LYS A 1 128 ? -8.361 -8.600 18.501 1.00 88.12 128 LYS A N 1
ATOM 999 C CA . LYS A 1 128 ? -8.820 -9.297 19.710 1.00 88.12 128 LYS A CA 1
ATOM 1000 C C . LYS A 1 128 ? -7.695 -9.902 20.543 1.00 88.12 128 LYS A C 1
ATOM 1002 O O . LYS A 1 128 ? -7.887 -10.131 21.732 1.00 88.12 128 LYS A O 1
ATOM 1007 N N . GLU A 1 129 ? -6.545 -10.159 19.933 1.00 88.31 129 GLU A N 1
ATOM 1008 C CA . GLU A 1 129 ? -5.427 -10.854 20.564 1.00 88.31 129 GLU A CA 1
ATOM 1009 C C . GLU A 1 129 ? -4.095 -10.243 20.129 1.00 88.31 129 GLU A C 1
ATOM 1011 O O . GLU A 1 129 ? -3.970 -9.704 19.025 1.00 88.31 129 GLU A O 1
ATOM 1016 N N . ARG A 1 130 ? -3.098 -10.343 21.013 1.00 92.25 130 ARG A N 1
ATOM 1017 C CA . ARG A 1 130 ? -1.710 -10.020 20.683 1.00 92.25 130 ARG A CA 1
ATOM 1018 C C . ARG A 1 130 ? -1.087 -11.161 19.902 1.00 92.25 130 ARG A C 1
ATOM 1020 O O . ARG A 1 130 ? -1.271 -12.330 20.237 1.00 92.25 130 ARG A O 1
ATOM 1027 N N . ASP A 1 131 ? -0.255 -10.810 18.938 1.00 91.88 131 ASP A N 1
ATOM 1028 C CA . ASP A 1 131 ? 0.637 -11.773 18.321 1.00 91.88 131 ASP A CA 1
ATOM 1029 C C . ASP A 1 131 ? 1.701 -12.215 19.337 1.00 91.88 131 ASP A C 1
ATOM 1031 O O . ASP A 1 131 ? 2.426 -11.398 19.911 1.00 91.88 131 ASP A O 1
ATOM 1035 N N . ALA A 1 132 ? 1.799 -13.524 19.566 1.00 88.50 132 ALA A N 1
ATOM 1036 C CA . ALA A 1 132 ? 2.694 -14.088 20.574 1.00 88.50 132 ALA A CA 1
ATOM 1037 C C . ALA A 1 132 ? 4.186 -13.889 20.251 1.00 88.50 132 ALA A C 1
ATOM 1039 O O . ALA A 1 132 ? 5.015 -13.902 21.162 1.00 88.50 132 ALA A O 1
ATOM 1040 N N . ARG A 1 133 ? 4.543 -13.721 18.971 1.00 85.12 133 ARG A N 1
ATOM 1041 C CA . ARG A 1 133 ? 5.930 -13.565 18.519 1.00 85.12 133 ARG A CA 1
ATOM 1042 C C . ARG A 1 133 ? 6.358 -12.100 18.522 1.00 85.12 133 ARG A C 1
ATOM 1044 O O . ARG A 1 133 ? 7.468 -11.805 18.955 1.00 85.12 133 ARG A O 1
ATOM 1051 N N . ALA A 1 134 ? 5.506 -11.206 18.032 1.00 87.44 134 ALA A N 1
ATOM 1052 C CA . ALA A 1 134 ? 5.789 -9.775 17.974 1.00 87.44 134 ALA A CA 1
ATOM 1053 C C . ALA A 1 134 ? 5.496 -9.053 19.301 1.00 87.44 134 ALA A C 1
ATOM 1055 O O . ALA A 1 134 ? 6.042 -7.984 19.555 1.00 87.44 134 ALA A O 1
ATOM 1056 N N . GLY A 1 135 ? 4.651 -9.628 20.165 1.00 90.75 135 GLY A N 1
ATOM 1057 C CA . GLY A 1 135 ? 4.270 -9.043 21.454 1.00 90.75 135 GLY A CA 1
ATOM 1058 C C . GLY A 1 135 ? 3.278 -7.876 21.354 1.00 90.75 135 GLY A C 1
ATOM 1059 O O . GLY A 1 135 ? 2.978 -7.238 22.369 1.00 90.75 135 GLY A O 1
ATOM 1060 N N . GLY A 1 136 ? 2.754 -7.599 20.157 1.00 92.94 136 GLY A N 1
ATOM 1061 C CA . GLY A 1 136 ? 1.872 -6.472 19.850 1.00 92.94 136 GLY A CA 1
ATOM 1062 C C . GLY A 1 136 ? 0.549 -6.886 19.203 1.00 92.94 136 GLY A C 1
ATOM 1063 O O . GLY A 1 136 ? 0.329 -8.054 18.888 1.00 92.94 136 GLY A O 1
ATOM 1064 N N . TYR A 1 137 ? -0.338 -5.913 19.009 1.00 92.50 137 TYR A N 1
ATOM 1065 C CA . TYR A 1 137 ? -1.545 -6.046 18.194 1.00 92.50 137 TYR A CA 1
ATOM 1066 C C . TYR A 1 137 ? -1.224 -5.670 16.755 1.00 92.50 137 TYR A C 1
ATOM 1068 O O . TYR A 1 137 ? -0.589 -4.648 16.513 1.00 92.50 137 TYR A O 1
ATOM 1076 N N . GLY A 1 138 ? -1.680 -6.474 15.803 1.00 89.56 138 GLY A N 1
ATOM 1077 C CA . GLY A 1 138 ? -1.370 -6.256 14.400 1.00 89.56 138 GLY A CA 1
ATOM 1078 C C . GLY A 1 138 ? -1.527 -7.518 13.582 1.00 89.56 138 GLY A C 1
ATOM 1079 O O . GLY A 1 138 ? -2.203 -8.469 13.983 1.00 89.56 138 GLY A O 1
ATOM 1080 N N . ARG A 1 139 ? -0.896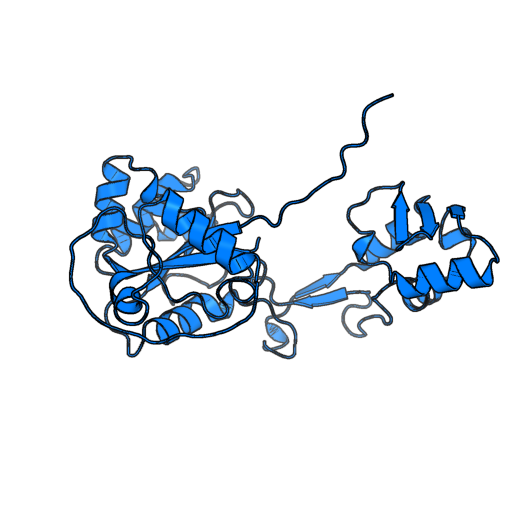 -7.524 12.415 1.00 87.25 139 ARG A N 1
ATOM 1081 C CA . ARG A 1 139 ? -0.913 -8.664 11.498 1.00 87.25 139 ARG A CA 1
ATOM 1082 C C . ARG A 1 139 ? 0.391 -8.760 10.733 1.00 87.25 139 ARG A C 1
ATOM 1084 O O . ARG A 1 139 ? 1.023 -7.760 10.418 1.00 87.25 139 ARG A O 1
ATOM 1091 N N . TRP A 1 140 ? 0.754 -9.982 10.384 1.00 86.38 140 TRP A N 1
ATOM 1092 C CA . TRP A 1 140 ? 1.855 -10.244 9.470 1.00 86.38 140 TRP A CA 1
ATOM 1093 C C . TRP A 1 140 ? 1.397 -9.969 8.041 1.00 86.38 140 TRP A C 1
ATOM 1095 O O . TRP A 1 140 ? 0.432 -10.579 7.577 1.00 86.38 140 TRP A O 1
ATOM 1105 N N . LEU A 1 141 ? 2.075 -9.051 7.359 1.00 85.56 141 LEU A N 1
ATOM 1106 C CA . LEU A 1 141 ? 1.784 -8.665 5.983 1.00 85.56 141 LEU A CA 1
ATOM 1107 C C . LEU A 1 141 ? 3.037 -8.744 5.123 1.00 85.56 141 LEU A C 1
ATOM 1109 O O . LEU A 1 141 ? 4.155 -8.556 5.597 1.00 85.56 141 LEU A O 1
ATOM 1113 N N . ASN A 1 142 ? 2.831 -8.992 3.834 1.00 84.94 142 ASN A N 1
ATOM 1114 C CA . ASN A 1 142 ? 3.862 -8.781 2.839 1.00 84.94 142 ASN A CA 1
ATOM 1115 C C . ASN A 1 142 ? 4.253 -7.288 2.844 1.00 84.94 142 ASN A C 1
ATOM 1117 O O . ASN A 1 142 ? 3.408 -6.453 2.500 1.00 84.94 142 ASN A O 1
ATOM 1121 N N . PRO A 1 143 ? 5.502 -6.926 3.191 1.00 82.19 143 PRO A N 1
ATOM 1122 C CA . PRO A 1 143 ? 5.931 -5.528 3.252 1.00 82.19 143 PRO A CA 1
ATOM 1123 C C . PRO A 1 143 ? 5.936 -4.836 1.880 1.00 82.19 143 PRO A C 1
ATOM 1125 O O . PRO A 1 143 ? 5.880 -3.604 1.810 1.00 82.19 143 PRO A O 1
ATOM 1128 N N . LEU A 1 144 ? 5.962 -5.620 0.794 1.00 82.25 144 LEU A N 1
ATOM 1129 C CA . LEU A 1 144 ? 5.838 -5.154 -0.590 1.00 82.25 144 LEU A CA 1
ATOM 1130 C C . LEU A 1 144 ? 4.376 -5.096 -1.069 1.00 82.25 144 LEU A C 1
ATOM 1132 O O . LEU A 1 144 ? 4.093 -4.518 -2.111 1.00 82.25 144 LEU A O 1
ATOM 1136 N N . GLY A 1 145 ? 3.436 -5.647 -0.295 1.00 76.88 145 GLY A N 1
ATOM 1137 C CA . GLY A 1 145 ? 2.010 -5.758 -0.613 1.00 76.88 145 GLY A CA 1
ATOM 1138 C C . GLY A 1 145 ? 1.200 -4.468 -0.458 1.00 76.88 145 GLY A C 1
ATOM 1139 O O . GLY A 1 145 ? 0.008 -4.532 -0.164 1.00 76.88 145 GLY A O 1
ATOM 1140 N N . ARG A 1 146 ? 1.849 -3.301 -0.558 1.00 69.56 146 ARG A N 1
ATOM 1141 C CA . ARG A 1 146 ? 1.213 -1.984 -0.372 1.00 69.56 146 ARG A CA 1
ATOM 1142 C C . ARG A 1 146 ? 0.358 -1.571 -1.566 1.00 69.56 146 ARG A C 1
ATOM 1144 O O . ARG A 1 146 ? -0.581 -0.804 -1.390 1.00 69.56 146 ARG A O 1
ATOM 1151 N N . TRP A 1 147 ? 0.683 -2.091 -2.744 1.00 70.62 147 TRP A N 1
ATOM 1152 C CA . TRP A 1 147 ? -0.031 -1.831 -3.985 1.00 70.62 147 TRP A CA 1
ATOM 1153 C C . TRP A 1 147 ? -0.946 -3.012 -4.267 1.00 70.62 147 TRP A C 1
ATOM 1155 O O . TRP A 1 147 ? -0.505 -4.078 -4.701 1.00 70.62 147 TRP A O 1
ATOM 1165 N N . ASP A 1 148 ? -2.229 -2.842 -3.960 1.00 64.81 148 ASP A N 1
ATOM 1166 C CA . ASP A 1 148 ? -3.200 -3.913 -4.130 1.00 64.81 148 ASP A CA 1
ATOM 1167 C C . ASP A 1 148 ? -3.735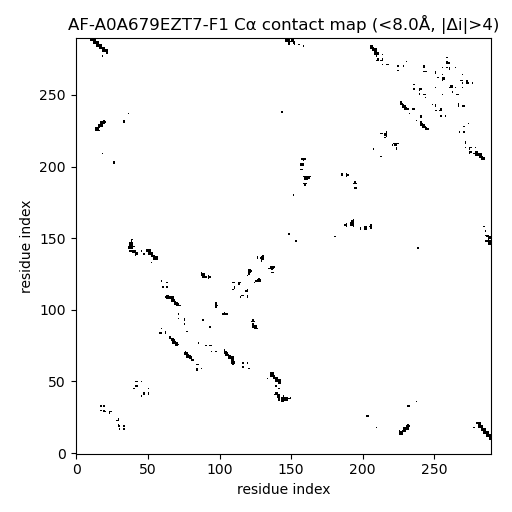 -3.897 -5.562 1.00 64.81 148 ASP A C 1
ATOM 1169 O O . ASP A 1 148 ? -4.709 -3.221 -5.903 1.00 64.81 148 ASP A O 1
ATOM 1173 N N . TRP A 1 149 ? -3.034 -4.608 -6.440 1.00 63.91 149 TRP A N 1
ATOM 1174 C CA . TRP A 1 149 ? -3.494 -4.845 -7.804 1.00 63.91 149 TRP A CA 1
ATOM 1175 C C . TRP A 1 149 ? -4.610 -5.898 -7.851 1.00 63.91 149 TRP A C 1
ATOM 1177 O O . TRP A 1 149 ? -5.369 -5.935 -8.815 1.00 63.91 149 TRP A O 1
ATOM 1187 N N . TRP A 1 150 ? -4.753 -6.729 -6.812 1.00 58.97 150 TRP A N 1
ATOM 1188 C CA . TRP A 1 150 ? -5.721 -7.826 -6.776 1.00 58.97 150 TRP A CA 1
ATOM 1189 C C . TRP A 1 150 ? -7.143 -7.330 -6.480 1.00 58.97 150 TRP A C 1
ATOM 1191 O O . TRP A 1 150 ? -8.099 -7.816 -7.086 1.00 58.97 150 TRP A O 1
ATOM 1201 N N . ASP A 1 151 ? -7.284 -6.311 -5.625 1.00 46.12 151 ASP A N 1
ATOM 1202 C CA . ASP A 1 151 ? -8.576 -5.707 -5.255 1.00 46.12 151 ASP A CA 1
ATOM 1203 C C . ASP A 1 151 ? -9.297 -4.990 -6.422 1.00 46.12 151 ASP A C 1
ATOM 1205 O O . ASP A 1 151 ? -10.507 -4.768 -6.360 1.00 46.12 151 ASP A O 1
ATOM 1209 N N . LEU A 1 152 ? -8.598 -4.658 -7.515 1.00 48.72 152 LEU A N 1
ATOM 1210 C CA . LEU A 1 152 ? -9.186 -4.011 -8.707 1.00 48.72 152 LEU A CA 1
ATOM 1211 C C . LEU A 1 152 ? -8.938 -4.769 -10.000 1.00 48.72 152 LEU A C 1
ATOM 1213 O O . LEU A 1 152 ? -9.825 -4.879 -10.845 1.00 48.72 152 LEU A O 1
ATOM 1217 N N . GLY A 1 153 ? -7.715 -5.264 -10.155 1.00 44.75 153 GLY A N 1
ATOM 1218 C CA . GLY A 1 153 ? -7.258 -6.036 -11.298 1.00 44.75 153 GLY A CA 1
ATOM 1219 C C . GLY A 1 153 ? -7.604 -7.511 -11.186 1.00 44.75 153 GLY A C 1
ATOM 1220 O O . GLY A 1 153 ? -7.266 -8.259 -12.094 1.00 44.75 153 GLY A O 1
ATOM 1221 N N . GLY A 1 154 ? -8.328 -7.928 -10.136 1.00 39.78 154 GLY A N 1
ATOM 1222 C CA . GLY A 1 154 ? -8.729 -9.315 -9.919 1.00 39.78 154 GLY A CA 1
ATOM 1223 C C . GLY A 1 154 ? -9.380 -9.992 -11.128 1.00 39.78 154 GLY A C 1
ATOM 1224 O O . GLY A 1 154 ? -9.393 -11.218 -11.142 1.00 39.78 154 GLY A O 1
ATOM 1225 N N . ARG A 1 155 ? -9.879 -9.225 -12.120 1.00 42.41 155 ARG A N 1
ATOM 1226 C CA . ARG A 1 155 ? -10.164 -9.616 -13.521 1.00 42.41 155 ARG A CA 1
ATOM 1227 C C . ARG A 1 155 ? -10.231 -8.388 -14.453 1.00 42.41 155 ARG A C 1
ATOM 1229 O O . ARG A 1 155 ? -11.293 -8.124 -15.025 1.00 42.41 155 ARG A O 1
ATOM 1236 N N . PHE A 1 156 ? -9.175 -7.578 -14.555 1.00 36.03 156 PHE A N 1
ATOM 1237 C CA . PHE A 1 156 ? -9.131 -6.519 -15.578 1.00 36.03 156 PHE A CA 1
ATOM 1238 C C . PHE A 1 156 ? -8.180 -6.894 -16.719 1.00 36.03 156 PHE A C 1
ATOM 1240 O O . PHE A 1 156 ? -6.980 -6.670 -16.630 1.00 36.03 156 PHE A O 1
ATOM 1247 N N . ASP A 1 157 ? -8.773 -7.427 -17.790 1.00 38.19 157 ASP A N 1
ATOM 1248 C CA . ASP A 1 157 ? -8.122 -7.978 -18.987 1.00 38.19 157 ASP A CA 1
ATOM 1249 C C . ASP A 1 157 ? -8.429 -7.128 -20.248 1.00 38.19 157 ASP A C 1
ATOM 1251 O O . ASP A 1 157 ? -8.856 -7.665 -21.267 1.00 38.19 157 ASP A O 1
ATOM 1255 N N . GLY A 1 158 ? -8.320 -5.790 -20.201 1.00 30.45 158 GLY A N 1
ATOM 1256 C CA . GLY A 1 158 ? -8.771 -4.931 -21.317 1.00 30.45 158 GLY A CA 1
ATOM 1257 C C . GLY A 1 158 ? -7.941 -3.669 -21.552 1.00 30.45 158 GLY A C 1
ATOM 1258 O O . GLY A 1 158 ? -7.399 -3.093 -20.608 1.00 30.45 158 GLY A O 1
ATOM 1259 N N . VAL A 1 159 ? -7.806 -3.266 -22.822 1.00 38.72 159 VAL A N 1
ATOM 1260 C CA . VAL A 1 159 ? -6.894 -2.201 -23.281 1.00 38.72 159 VAL A CA 1
ATOM 1261 C C . VAL A 1 159 ? -7.458 -0.808 -23.157 1.00 38.72 159 VAL A C 1
ATOM 1263 O O . VAL A 1 159 ? -8.618 -0.523 -23.448 1.00 38.72 159 VAL A O 1
ATOM 1266 N N . ILE A 1 160 ? -6.543 0.097 -22.839 1.00 35.28 160 ILE A N 1
ATOM 1267 C CA . ILE A 1 160 ? -6.649 1.531 -23.031 1.00 35.28 160 ILE A CA 1
ATOM 1268 C C . ILE A 1 160 ? -5.875 1.889 -24.312 1.00 35.28 160 ILE A C 1
ATOM 1270 O O . ILE A 1 160 ? -4.669 2.099 -24.270 1.00 35.28 160 ILE A O 1
ATOM 1274 N N . THR A 1 161 ? -6.546 1.956 -25.466 1.00 31.58 161 THR A N 1
ATOM 1275 C CA . THR A 1 161 ? -5.934 2.486 -26.701 1.00 31.58 161 THR A CA 1
ATOM 1276 C C . THR A 1 161 ? -6.598 3.783 -27.139 1.00 31.58 161 THR A C 1
ATOM 1278 O O . THR A 1 161 ? -7.815 3.832 -27.349 1.00 31.58 161 THR A O 1
ATOM 1281 N N . GLY A 1 162 ? -5.775 4.796 -27.405 1.00 27.44 162 GLY A N 1
ATOM 1282 C CA . GLY A 1 162 ? -6.150 5.941 -28.223 1.00 27.44 162 GLY A CA 1
ATOM 1283 C C . GLY A 1 162 ? -6.200 5.569 -29.712 1.00 27.44 162 GLY A C 1
ATOM 1284 O O . GLY A 1 162 ? -5.172 5.310 -30.322 1.00 27.44 162 GLY A O 1
ATOM 1285 N N . ALA A 1 163 ? -7.409 5.641 -30.284 1.00 24.61 163 ALA A N 1
ATOM 1286 C CA . ALA A 1 163 ? -7.787 5.629 -31.711 1.00 24.61 163 ALA A CA 1
ATOM 1287 C C . ALA A 1 163 ? -7.887 4.279 -32.489 1.00 24.61 163 ALA A C 1
ATOM 1289 O O . ALA A 1 163 ? -6.973 3.472 -32.570 1.00 24.61 163 ALA A O 1
ATOM 1290 N N . ARG A 1 164 ? -9.065 4.114 -33.128 1.00 30.89 164 ARG A N 1
ATOM 1291 C CA . ARG A 1 164 ? -9.716 2.934 -33.766 1.00 30.89 164 ARG A CA 1
ATOM 1292 C C . ARG A 1 164 ? -9.169 2.434 -35.120 1.00 30.89 164 ARG A C 1
ATOM 1294 O O . ARG A 1 164 ? -8.807 3.256 -35.962 1.00 30.89 164 ARG A O 1
ATOM 1301 N N . ARG A 1 165 ? -9.521 1.173 -35.466 1.00 24.92 165 ARG A N 1
ATOM 1302 C CA . ARG A 1 165 ? -10.249 0.810 -36.720 1.00 24.92 165 ARG A CA 1
ATOM 1303 C C . ARG A 1 165 ? -11.106 -0.469 -36.592 1.00 24.92 165 ARG A C 1
ATOM 1305 O O . ARG A 1 165 ? -10.958 -1.219 -35.648 1.00 24.92 165 ARG A O 1
ATOM 1312 N N . ALA A 1 166 ? -12.079 -0.603 -37.501 1.00 31.03 166 ALA A N 1
ATOM 1313 C CA . ALA A 1 166 ? -13.345 -1.339 -37.373 1.00 31.03 166 ALA A CA 1
ATOM 1314 C C . ALA A 1 166 ? -13.319 -2.825 -37.791 1.00 31.03 166 ALA A C 1
ATOM 1316 O O . ALA A 1 166 ? -12.685 -3.152 -38.792 1.00 31.03 166 ALA A O 1
ATOM 1317 N N . GLY A 1 167 ? -14.138 -3.667 -37.140 1.00 26.08 167 GLY A N 1
ATOM 1318 C CA . GLY A 1 167 ? -14.415 -5.030 -37.611 1.00 26.08 167 GLY A CA 1
ATOM 1319 C C . GLY A 1 167 ? -15.383 -5.852 -36.749 1.00 26.08 167 GLY A C 1
ATOM 1320 O O . GLY A 1 167 ? -14.954 -6.655 -35.946 1.00 26.08 167 GLY A O 1
ATOM 1321 N N . THR A 1 168 ? -16.686 -5.662 -36.973 1.00 27.77 168 THR A N 1
ATOM 1322 C CA . THR A 1 168 ? -17.809 -6.621 -36.825 1.00 27.77 168 THR A CA 1
ATOM 1323 C C . THR A 1 168 ? -17.622 -7.949 -36.054 1.00 27.77 168 THR A C 1
ATOM 1325 O O . THR A 1 168 ? -16.985 -8.863 -36.570 1.00 27.77 168 THR A O 1
ATOM 1328 N N . GLY A 1 169 ? -18.461 -8.166 -35.026 1.00 24.20 169 GLY A N 1
ATOM 1329 C CA . GLY A 1 169 ? -19.236 -9.416 -34.908 1.00 24.20 169 GLY A CA 1
ATOM 1330 C C . GLY A 1 169 ? -19.297 -10.111 -33.539 1.00 24.20 169 GLY A C 1
ATOM 1331 O O . GLY A 1 169 ? -18.404 -10.858 -33.187 1.00 24.20 169 GLY A O 1
ATOM 1332 N N . ASN A 1 170 ? -20.445 -9.961 -32.867 1.00 25.05 170 ASN A N 1
ATOM 1333 C CA . ASN A 1 170 ? -21.123 -10.912 -31.967 1.00 25.05 170 ASN A CA 1
ATOM 1334 C C . ASN A 1 170 ? -20.367 -11.604 -30.802 1.00 25.05 170 ASN A C 1
ATOM 1336 O O . ASN A 1 170 ? -19.823 -12.689 -30.947 1.00 25.05 170 ASN A O 1
ATOM 1340 N N . ALA A 1 171 ? -20.656 -11.070 -29.606 1.00 30.83 171 ALA A N 1
ATOM 1341 C CA . ALA A 1 171 ? -21.135 -11.761 -28.396 1.00 30.83 171 ALA A CA 1
ATOM 1342 C C . ALA A 1 171 ? -20.203 -12.704 -27.601 1.00 30.83 171 ALA A C 1
ATOM 1344 O O . ALA A 1 171 ? -20.065 -13.877 -27.921 1.00 30.83 171 ALA A O 1
ATOM 1345 N N . SER A 1 172 ? -19.842 -12.261 -26.388 1.00 23.08 172 SER A N 1
ATOM 1346 C CA . SER A 1 172 ? -20.098 -13.019 -25.150 1.00 23.08 172 SER A CA 1
ATOM 1347 C C . SER A 1 172 ? -20.146 -12.063 -23.940 1.00 23.08 172 SER A C 1
ATOM 1349 O O . SER A 1 172 ? -19.378 -11.108 -23.854 1.00 23.08 172 SER A O 1
ATOM 1351 N N . MET A 1 173 ? -21.126 -12.252 -23.049 1.00 25.16 173 MET A N 1
ATOM 1352 C CA . MET A 1 173 ? -21.303 -11.473 -21.819 1.00 25.16 173 MET A CA 1
ATOM 1353 C C . MET A 1 173 ? -20.650 -12.207 -20.645 1.00 25.16 173 MET A C 1
ATOM 1355 O O . MET A 1 173 ? -21.012 -13.353 -20.383 1.00 25.16 173 MET A O 1
ATOM 1359 N N . ILE A 1 174 ? -19.802 -11.525 -19.867 1.00 23.88 174 ILE A N 1
ATOM 1360 C CA . ILE A 1 174 ? -19.426 -11.969 -18.517 1.00 23.88 174 ILE A CA 1
ATOM 1361 C C . ILE A 1 174 ? -20.007 -11.003 -17.485 1.00 23.88 174 ILE A C 1
ATOM 1363 O O . ILE A 1 174 ? -19.636 -9.835 -17.371 1.00 23.88 174 ILE A O 1
ATOM 1367 N N . SER A 1 175 ? -20.959 -11.545 -16.734 1.00 28.92 175 SER A N 1
ATOM 1368 C CA . SER A 1 175 ? -21.683 -10.933 -15.628 1.00 28.92 175 SER A CA 1
ATOM 1369 C C . SER A 1 175 ? -20.853 -10.924 -14.342 1.00 28.92 175 SER A C 1
ATOM 1371 O O . SER A 1 175 ? -20.370 -11.964 -13.902 1.00 28.92 175 SER A O 1
ATOM 1373 N N . SER A 1 176 ? -20.807 -9.766 -13.685 1.00 25.94 176 SER A N 1
ATOM 1374 C CA . SER A 1 176 ? -20.563 -9.630 -12.243 1.00 25.94 176 SER A CA 1
ATOM 1375 C C . SER A 1 176 ? -21.226 -8.345 -11.739 1.00 25.94 176 SER A C 1
ATOM 1377 O O . SER A 1 176 ? -20.540 -7.379 -11.451 1.00 25.94 176 SER A O 1
ATOM 1379 N N . GLY A 1 177 ? -22.565 -8.317 -11.711 1.00 27.86 177 GLY A N 1
ATOM 1380 C CA . GLY A 1 177 ? -23.364 -7.280 -11.035 1.00 27.86 177 GLY A CA 1
ATOM 1381 C C . GLY A 1 177 ? -23.061 -5.803 -11.377 1.00 27.86 177 GLY A C 1
ATOM 1382 O O . GLY A 1 177 ? -22.247 -5.496 -12.249 1.00 27.86 177 GLY A O 1
ATOM 1383 N N . PRO A 1 178 ? -23.759 -4.856 -10.726 1.00 29.23 178 PRO A N 1
ATOM 1384 C CA . PRO A 1 178 ? -23.426 -3.439 -10.789 1.00 29.23 178 PRO A CA 1
ATOM 1385 C C . PRO A 1 178 ? -22.260 -3.168 -9.833 1.00 29.23 178 PRO A C 1
ATOM 1387 O O . PRO A 1 178 ? -22.450 -3.137 -8.620 1.00 29.23 178 PRO A O 1
ATOM 1390 N N . ASP A 1 179 ? -21.058 -3.001 -10.381 1.00 39.19 179 ASP A N 1
ATOM 1391 C CA . ASP A 1 179 ? -19.840 -2.751 -9.610 1.00 39.19 179 ASP A CA 1
ATOM 1392 C C . ASP A 1 179 ? -19.240 -1.391 -9.995 1.00 39.19 179 ASP A C 1
ATOM 1394 O O . ASP A 1 179 ? -19.053 -1.098 -11.178 1.00 39.19 179 ASP A O 1
ATOM 1398 N N . ARG A 1 180 ? -18.936 -0.545 -9.003 1.00 37.22 180 ARG A N 1
ATOM 1399 C CA . ARG A 1 180 ? -18.393 0.813 -9.220 1.00 37.22 180 ARG A CA 1
ATOM 1400 C C . ARG A 1 180 ? -17.036 0.781 -9.927 1.00 37.22 180 ARG A C 1
ATOM 1402 O O . ARG A 1 180 ? -16.705 1.718 -10.654 1.00 37.22 180 ARG A O 1
ATOM 1409 N N . SER A 1 181 ? -16.300 -0.315 -9.772 1.00 37.97 181 SER A N 1
ATOM 1410 C CA . SER A 1 181 ? -15.031 -0.580 -10.450 1.00 37.97 181 SER A CA 1
ATOM 1411 C C . SER A 1 181 ? -15.196 -0.623 -11.977 1.00 37.97 181 SER A C 1
ATOM 1413 O O . SER A 1 181 ? -14.344 -0.116 -12.702 1.00 37.97 181 SER A O 1
ATOM 1415 N N . ARG A 1 182 ? -16.334 -1.120 -12.492 1.00 41.28 182 ARG A N 1
ATOM 1416 C CA . ARG A 1 182 ? -16.629 -1.149 -13.940 1.00 41.28 182 ARG A CA 1
ATOM 1417 C C . ARG A 1 182 ? -16.890 0.231 -14.529 1.00 41.28 182 ARG A C 1
ATOM 1419 O O . ARG A 1 182 ? -16.420 0.521 -15.629 1.00 41.28 182 ARG A O 1
ATOM 1426 N N . ASP A 1 183 ? -17.625 1.078 -13.815 1.00 43.84 183 ASP A N 1
ATOM 1427 C CA . ASP A 1 183 ? -17.898 2.447 -14.262 1.00 43.84 183 ASP A CA 1
ATOM 1428 C C . ASP A 1 183 ? -16.620 3.294 -14.276 1.00 43.84 183 ASP A C 1
ATOM 1430 O O . ASP A 1 183 ? -16.431 4.113 -15.178 1.00 43.84 183 ASP A O 1
ATOM 1434 N N . LEU A 1 184 ? -15.722 3.047 -13.316 1.00 45.59 184 LEU A N 1
ATOM 1435 C CA . LEU A 1 184 ? -14.413 3.684 -13.219 1.00 45.59 184 LEU A CA 1
ATOM 1436 C C . LEU A 1 184 ? -13.490 3.267 -14.372 1.00 45.59 184 LEU A C 1
ATOM 1438 O O . LEU A 1 184 ? -12.968 4.128 -15.079 1.00 45.59 184 LEU A O 1
ATOM 1442 N N . LEU A 1 185 ? -13.345 1.963 -14.618 1.00 44.38 185 LEU A N 1
ATOM 1443 C CA . LEU A 1 185 ? -12.528 1.429 -15.712 1.00 44.38 185 LEU A CA 1
ATOM 1444 C C . LEU A 1 185 ? -13.082 1.847 -17.082 1.00 44.38 185 LEU A C 1
ATOM 1446 O O . LEU A 1 185 ? -12.335 2.274 -17.960 1.00 44.38 185 LEU A O 1
ATOM 1450 N N . GLY A 1 186 ? -14.410 1.854 -17.238 1.00 44.31 186 GLY A N 1
ATOM 1451 C CA . GLY A 1 186 ? -15.078 2.415 -18.412 1.00 44.31 186 GLY A CA 1
ATOM 1452 C C . GLY A 1 186 ? -14.942 3.940 -18.537 1.00 44.31 186 GLY A C 1
ATOM 1453 O O . GLY A 1 186 ? -15.109 4.470 -19.637 1.00 44.31 186 GLY A O 1
ATOM 1454 N N . GLY A 1 187 ? -14.667 4.653 -17.442 1.00 44.81 187 GLY A N 1
ATOM 1455 C CA . GLY A 1 187 ? -14.351 6.083 -17.403 1.00 44.81 187 GLY A CA 1
ATOM 1456 C C . GLY A 1 187 ? -12.911 6.375 -17.829 1.00 44.81 187 GLY A C 1
ATOM 1457 O O . GLY A 1 187 ? -12.702 7.254 -18.661 1.00 44.81 187 GLY A O 1
ATOM 1458 N N . ILE A 1 188 ? -11.947 5.586 -17.343 1.00 45.84 188 ILE A N 1
ATOM 1459 C CA . ILE A 1 188 ? -10.529 5.641 -17.738 1.00 45.84 188 ILE A CA 1
ATOM 1460 C C . ILE A 1 188 ? -10.382 5.283 -19.224 1.00 45.84 188 ILE A C 1
ATOM 1462 O O . ILE A 1 188 ? -9.797 6.049 -19.990 1.00 45.84 188 ILE A O 1
ATOM 1466 N N . ALA A 1 189 ? -11.021 4.197 -19.672 1.00 43.28 189 ALA A N 1
ATOM 1467 C CA . ALA A 1 189 ? -11.056 3.817 -21.082 1.00 43.28 189 ALA A CA 1
ATOM 1468 C C . ALA A 1 189 ? -11.686 4.911 -21.968 1.00 43.28 189 ALA A C 1
ATOM 1470 O O . ALA A 1 189 ? -11.200 5.167 -23.066 1.00 43.28 189 ALA A O 1
ATOM 1471 N N . ARG A 1 190 ? -12.729 5.616 -21.494 1.00 46.75 190 ARG A N 1
ATOM 1472 C CA . ARG A 1 190 ? -13.343 6.750 -22.218 1.00 46.75 190 ARG A CA 1
ATOM 1473 C C . ARG A 1 190 ? -12.461 7.996 -22.252 1.00 46.75 190 ARG A C 1
ATOM 1475 O O . ARG A 1 190 ? -12.406 8.642 -23.295 1.00 46.75 190 ARG A O 1
ATOM 1482 N N . ALA A 1 191 ? -11.786 8.326 -21.150 1.00 41.66 191 ALA A N 1
ATOM 1483 C CA . ALA A 1 191 ? -10.843 9.444 -21.077 1.00 41.66 191 ALA A CA 1
ATOM 1484 C C . ALA A 1 191 ? -9.658 9.267 -22.045 1.00 41.66 191 ALA A C 1
ATOM 1486 O O . ALA A 1 191 ? -9.070 10.251 -22.484 1.00 41.66 191 ALA A O 1
ATOM 1487 N N . LEU A 1 192 ? -9.367 8.018 -22.419 1.00 40.12 192 LEU A N 1
ATOM 1488 C CA . LEU A 1 192 ? -8.238 7.619 -23.257 1.00 40.12 192 LEU A CA 1
ATOM 1489 C C . LEU A 1 192 ? -8.665 7.042 -24.629 1.00 40.12 192 LEU A C 1
ATOM 1491 O O . LEU A 1 192 ? -7.823 6.588 -25.396 1.00 40.12 192 LEU A O 1
ATOM 1495 N N . GLY A 1 193 ? -9.957 7.127 -24.988 1.00 39.84 193 GLY A N 1
ATOM 1496 C CA . GLY A 1 193 ? -10.460 6.938 -26.361 1.00 39.84 193 GLY A CA 1
ATOM 1497 C C . GLY A 1 193 ? -11.070 5.575 -26.749 1.00 39.84 193 GLY A C 1
ATOM 1498 O O . GLY A 1 193 ? -11.428 5.404 -27.919 1.00 39.84 193 GLY A O 1
ATOM 1499 N N . GLY A 1 194 ? -11.239 4.628 -25.819 1.00 42.69 194 GLY A N 1
ATOM 1500 C CA . GLY A 1 194 ? -11.753 3.265 -26.061 1.00 42.69 194 GLY A CA 1
ATOM 1501 C C . GLY A 1 194 ? -13.288 3.091 -26.013 1.00 42.69 194 GLY A C 1
ATOM 1502 O O . GLY A 1 194 ? -14.022 3.965 -25.538 1.00 42.69 194 GLY A O 1
ATOM 1503 N N . LYS A 1 195 ? -13.800 1.940 -26.501 1.00 45.91 195 LYS A N 1
ATOM 1504 C CA . LYS A 1 195 ? -15.207 1.491 -26.340 1.00 45.91 195 LYS A CA 1
ATOM 1505 C C . LYS A 1 195 ? -15.295 0.020 -25.876 1.00 45.91 195 LYS A C 1
ATOM 1507 O O . LYS A 1 195 ? -14.495 -0.772 -26.338 1.00 45.91 195 LYS A O 1
ATOM 1512 N N . PRO A 1 196 ? -16.303 -0.369 -25.067 1.00 44.44 196 PRO A N 1
ATOM 1513 C CA . PRO A 1 196 ? -16.187 -1.492 -24.116 1.00 44.44 196 PRO A CA 1
ATOM 1514 C C . PRO A 1 196 ? -16.576 -2.904 -24.620 1.00 44.44 196 PRO A C 1
ATOM 1516 O O . PRO A 1 196 ? -17.066 -3.697 -23.819 1.00 44.44 196 PRO A O 1
ATOM 1519 N N . SER A 1 197 ? -16.496 -3.221 -25.918 1.00 40.19 197 SER A N 1
ATOM 1520 C CA . SER A 1 197 ? -17.234 -4.378 -26.479 1.00 40.19 197 SER A CA 1
ATOM 1521 C C . SER A 1 197 ? -16.430 -5.522 -27.121 1.00 40.19 197 SER A C 1
ATOM 1523 O O . SER A 1 197 ? -17.070 -6.368 -27.744 1.00 40.19 197 SER A O 1
ATOM 1525 N N . GLU A 1 198 ? -15.101 -5.615 -26.995 1.00 40.50 198 GLU A N 1
ATOM 1526 C CA . GLU A 1 198 ? -14.295 -6.613 -27.740 1.00 40.50 198 GLU A CA 1
ATOM 1527 C C . GLU A 1 198 ? -13.165 -7.247 -26.886 1.00 40.50 198 GLU A C 1
ATOM 1529 O O . GLU A 1 198 ? -11.990 -7.011 -27.104 1.00 40.50 198 GLU A O 1
ATOM 1534 N N . ILE A 1 199 ? -13.509 -8.092 -25.906 1.00 47.16 199 ILE A N 1
ATOM 1535 C CA . ILE A 1 199 ? -12.615 -8.387 -24.761 1.00 47.16 199 ILE A CA 1
ATOM 1536 C C . ILE A 1 199 ? -11.544 -9.484 -25.008 1.00 47.16 199 ILE A C 1
ATOM 1538 O O . ILE A 1 199 ? -10.458 -9.390 -24.454 1.00 47.16 199 ILE A O 1
ATOM 1542 N N . GLU A 1 200 ? -11.757 -10.503 -25.853 1.00 33.03 200 GLU A N 1
ATOM 1543 C CA . GLU A 1 200 ? -10.723 -11.553 -26.067 1.00 33.03 200 GLU A CA 1
ATOM 1544 C C . GLU A 1 200 ? -9.599 -11.136 -27.037 1.00 33.03 200 GLU A C 1
ATOM 1546 O O . GLU A 1 200 ? -8.469 -11.593 -26.897 1.00 33.03 200 GLU A O 1
ATOM 1551 N N . ALA A 1 201 ? -9.874 -10.229 -27.981 1.00 31.28 201 ALA A N 1
ATOM 1552 C CA . ALA A 1 201 ? -8.853 -9.650 -28.865 1.00 31.28 201 ALA A CA 1
ATOM 1553 C C . ALA A 1 201 ? -8.062 -8.508 -28.190 1.00 31.28 201 ALA A C 1
ATOM 1555 O O . ALA A 1 201 ? -6.980 -8.143 -28.647 1.00 31.28 201 ALA A O 1
ATOM 1556 N N . GLU A 1 202 ? -8.589 -7.949 -27.097 1.00 37.59 202 GLU A N 1
ATOM 1557 C CA . GLU A 1 202 ? -7.980 -6.857 -26.331 1.00 37.59 202 GLU A CA 1
ATOM 1558 C C . GLU A 1 202 ? -6.796 -7.336 -25.462 1.00 37.59 202 GLU A C 1
ATOM 1560 O O . GLU A 1 202 ? -5.844 -6.590 -25.258 1.00 37.59 202 GLU A O 1
ATOM 1565 N N . ILE A 1 203 ? -6.758 -8.597 -25.024 1.00 37.31 203 ILE A N 1
ATOM 1566 C CA . ILE A 1 203 ? -5.673 -9.115 -24.164 1.00 37.31 203 ILE A CA 1
ATOM 1567 C C . ILE A 1 203 ? -4.296 -9.036 -24.856 1.00 37.31 203 ILE A C 1
ATOM 1569 O O . ILE A 1 203 ? -3.322 -8.616 -24.235 1.00 37.31 203 ILE A O 1
ATOM 1573 N N . GLU A 1 204 ? -4.199 -9.361 -26.149 1.00 37.28 204 GLU A N 1
ATOM 1574 C CA . GLU A 1 204 ? -2.945 -9.248 -26.922 1.00 37.28 204 GLU A CA 1
ATOM 1575 C C . GLU A 1 204 ? -2.635 -7.808 -27.373 1.00 37.28 204 GLU A C 1
ATOM 1577 O O . GLU A 1 204 ? -1.483 -7.478 -27.649 1.00 37.28 204 GLU A O 1
ATOM 1582 N N . ALA A 1 205 ? -3.639 -6.925 -27.405 1.00 41.31 205 ALA A N 1
ATOM 1583 C CA . ALA A 1 205 ? -3.492 -5.520 -27.793 1.00 41.31 205 ALA A CA 1
ATOM 1584 C C . ALA A 1 205 ? -3.027 -4.610 -26.636 1.00 41.31 205 ALA A C 1
ATOM 1586 O O . ALA A 1 205 ? -2.792 -3.421 -26.844 1.00 41.31 205 ALA A O 1
ATOM 1587 N N . ASN A 1 206 ? -2.872 -5.169 -25.430 1.00 53.78 206 ASN A N 1
ATOM 1588 C CA . ASN A 1 206 ? -2.508 -4.475 -24.188 1.00 53.78 206 ASN A CA 1
ATOM 1589 C C . ASN A 1 206 ? -1.007 -4.359 -23.937 1.00 53.78 206 ASN A C 1
ATOM 1591 O O . ASN A 1 206 ? -0.565 -3.925 -22.873 1.00 53.78 206 ASN A O 1
ATOM 1595 N N . ILE A 1 207 ? -0.241 -4.815 -24.915 1.00 58.31 207 ILE A N 1
ATOM 1596 C CA . ILE A 1 207 ? 1.199 -4.885 -24.872 1.00 58.31 207 ILE A CA 1
ATOM 1597 C C . ILE A 1 207 ? 1.718 -3.784 -25.779 1.00 58.31 207 ILE A C 1
ATOM 1599 O O . ILE A 1 207 ? 1.645 -3.876 -27.006 1.00 58.31 207 ILE A O 1
ATOM 1603 N N . GLU A 1 208 ? 2.260 -2.735 -25.173 1.00 69.25 208 GLU A N 1
ATOM 1604 C CA . GLU A 1 208 ? 3.134 -1.836 -25.910 1.00 69.25 208 GLU A CA 1
ATOM 1605 C C . GLU A 1 208 ? 4.536 -2.442 -25.927 1.00 69.25 208 GLU A C 1
ATOM 1607 O O . GLU A 1 208 ? 5.041 -2.930 -24.913 1.00 69.25 208 GLU A O 1
ATOM 1612 N N . ILE A 1 209 ? 5.197 -2.406 -27.082 1.00 77.69 209 ILE A N 1
ATOM 1613 C CA . ILE A 1 209 ? 6.641 -2.621 -27.088 1.00 77.69 209 ILE A CA 1
ATOM 1614 C C . ILE A 1 209 ? 7.255 -1.435 -26.359 1.00 77.69 209 ILE A C 1
ATOM 1616 O O . ILE A 1 209 ? 6.944 -0.282 -26.665 1.00 77.69 209 ILE A O 1
ATOM 1620 N N . VAL A 1 210 ? 8.146 -1.708 -25.413 1.00 78.69 210 VAL A N 1
ATOM 1621 C CA . VAL A 1 210 ? 8.777 -0.675 -24.586 1.00 78.69 210 VAL A CA 1
ATOM 1622 C C . VAL A 1 210 ? 9.478 0.393 -25.444 1.00 78.69 210 VAL A C 1
ATOM 1624 O O . VAL A 1 210 ? 9.534 1.555 -25.053 1.00 78.69 210 VAL A O 1
ATOM 1627 N N . SER A 1 211 ? 9.939 0.059 -26.655 1.00 74.56 211 SER A N 1
ATOM 1628 C CA . SER A 1 211 ? 10.456 1.039 -27.620 1.00 74.56 211 SER A CA 1
ATOM 1629 C C . SER A 1 211 ? 9.442 2.123 -28.018 1.00 74.56 211 SER A C 1
ATOM 1631 O O . SER A 1 211 ? 9.835 3.265 -28.226 1.00 74.56 211 SER A O 1
ATOM 1633 N N . ALA A 1 212 ? 8.148 1.805 -28.107 1.00 82.50 212 ALA A N 1
ATOM 1634 C CA . ALA A 1 212 ? 7.104 2.786 -28.409 1.00 82.50 212 ALA A CA 1
ATOM 1635 C C . ALA A 1 212 ? 6.869 3.741 -27.228 1.00 82.50 212 ALA A C 1
ATOM 1637 O O . ALA A 1 212 ? 6.721 4.947 -27.433 1.00 82.50 212 ALA A O 1
ATOM 1638 N N . LEU A 1 213 ? 6.911 3.219 -25.995 1.00 83.31 213 LEU A N 1
ATOM 1639 C CA . LEU A 1 213 ? 6.888 4.030 -24.775 1.00 83.31 213 LEU A CA 1
ATOM 1640 C C . LEU A 1 213 ? 8.123 4.929 -24.681 1.00 83.31 213 LEU A C 1
ATOM 1642 O O . LEU A 1 213 ? 8.002 6.100 -24.329 1.00 83.31 213 LEU A O 1
ATOM 1646 N N . LEU A 1 214 ? 9.300 4.414 -25.045 1.00 90.00 214 LEU A N 1
ATOM 1647 C CA . LEU A 1 214 ? 10.536 5.192 -25.110 1.00 90.00 214 LEU A CA 1
ATOM 1648 C C . LEU A 1 214 ? 10.424 6.347 -26.110 1.00 90.00 214 LEU A C 1
ATOM 1650 O O . LEU A 1 214 ? 10.792 7.478 -25.785 1.00 90.00 214 LEU A O 1
ATOM 1654 N N . ASP A 1 215 ? 9.909 6.080 -27.310 1.00 85.06 215 ASP A N 1
ATOM 1655 C CA . ASP A 1 215 ? 9.697 7.115 -28.318 1.00 85.06 215 ASP A CA 1
ATOM 1656 C C . ASP A 1 215 ? 8.707 8.168 -27.807 1.00 85.06 215 ASP A C 1
ATOM 1658 O O . ASP A 1 215 ? 9.019 9.358 -27.839 1.00 85.06 215 ASP A O 1
ATOM 1662 N N . ALA A 1 216 ? 7.564 7.761 -27.254 1.00 84.44 216 ALA A N 1
ATOM 1663 C CA . ALA A 1 216 ? 6.585 8.677 -26.667 1.00 84.44 216 ALA A CA 1
ATOM 1664 C C . ALA A 1 216 ? 7.189 9.517 -25.520 1.00 84.44 216 ALA A C 1
ATOM 1666 O O . ALA A 1 216 ? 7.006 10.737 -25.475 1.00 84.44 216 ALA A O 1
ATOM 1667 N N . ALA A 1 217 ? 7.985 8.899 -24.641 1.00 90.44 217 ALA A N 1
ATOM 1668 C CA . ALA A 1 217 ? 8.664 9.577 -23.539 1.00 90.44 217 ALA A CA 1
ATOM 1669 C C . ALA A 1 217 ? 9.664 10.631 -24.039 1.00 90.44 217 ALA A C 1
ATOM 1671 O O . ALA A 1 217 ? 9.704 11.745 -23.514 1.00 90.44 217 ALA A O 1
ATOM 1672 N N . ARG A 1 218 ? 10.428 10.320 -25.095 1.00 92.19 218 ARG A N 1
ATOM 1673 C CA . ARG A 1 218 ? 11.371 11.257 -25.735 1.00 92.19 218 ARG A CA 1
ATOM 1674 C C . ARG A 1 218 ? 10.676 12.444 -26.401 1.00 92.19 218 ARG A C 1
ATOM 1676 O O . ARG A 1 218 ? 11.261 13.522 -26.465 1.00 92.19 218 ARG A O 1
ATOM 1683 N N . HIS A 1 219 ? 9.435 12.268 -26.850 1.00 92.38 219 HIS A N 1
ATOM 1684 C CA . HIS A 1 219 ? 8.593 13.355 -27.358 1.00 92.38 219 HIS A CA 1
ATOM 1685 C C . HIS A 1 219 ? 7.841 14.112 -26.249 1.00 92.38 219 HIS A C 1
ATOM 1687 O O . HIS A 1 219 ? 7.116 15.062 -26.542 1.00 92.38 219 HIS A O 1
ATOM 1693 N N . GLY A 1 220 ? 8.026 13.732 -24.980 1.00 87.38 220 GLY A N 1
ATOM 1694 C CA . GLY A 1 220 ? 7.371 14.368 -23.839 1.00 87.38 220 GLY A CA 1
ATOM 1695 C C . GLY A 1 220 ? 5.878 14.052 -23.732 1.00 87.38 220 GLY A C 1
ATOM 1696 O O . GLY A 1 220 ? 5.141 14.822 -23.118 1.00 87.38 220 GLY A O 1
ATOM 1697 N N . GLU A 1 221 ? 5.414 12.951 -24.326 1.00 84.50 221 GLU A N 1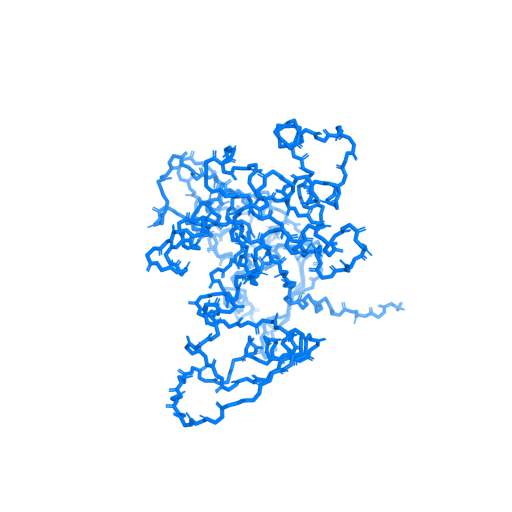
ATOM 1698 C CA . GLU A 1 221 ? 4.013 12.543 -24.245 1.00 84.50 221 GLU A CA 1
ATOM 1699 C C . GLU A 1 221 ? 3.677 12.023 -22.841 1.00 84.50 221 GLU A C 1
ATOM 1701 O O . GLU A 1 221 ? 4.296 11.082 -22.346 1.00 84.50 221 GLU A O 1
ATOM 1706 N N . GLU A 1 222 ? 2.647 12.592 -22.207 1.00 81.50 222 GLU A N 1
ATOM 1707 C CA . GLU A 1 222 ? 2.254 12.226 -20.836 1.00 81.50 222 GLU A CA 1
ATOM 1708 C C . GLU A 1 222 ? 1.879 10.749 -20.692 1.00 81.50 222 GLU A C 1
ATOM 1710 O O . GLU A 1 222 ? 2.176 10.140 -19.669 1.00 81.50 222 GLU A O 1
ATOM 1715 N N . ARG A 1 223 ? 1.303 10.136 -21.735 1.00 81.50 223 ARG A N 1
ATOM 1716 C CA . ARG A 1 223 ? 0.924 8.713 -21.720 1.00 81.50 223 ARG A CA 1
ATOM 1717 C C . ARG A 1 223 ? 2.103 7.757 -21.501 1.00 81.50 223 ARG A C 1
ATOM 1719 O O . ARG A 1 223 ? 1.878 6.613 -21.120 1.00 81.50 223 ARG A O 1
ATOM 1726 N N . ALA A 1 224 ? 3.337 8.202 -21.742 1.00 84.00 224 ALA A N 1
ATOM 1727 C CA . ALA A 1 224 ? 4.535 7.402 -21.504 1.00 84.00 224 ALA A CA 1
ATOM 1728 C C . ALA A 1 224 ? 4.931 7.342 -20.018 1.00 84.00 224 ALA A C 1
ATOM 1730 O O . ALA A 1 224 ? 5.788 6.545 -19.642 1.00 84.00 224 ALA A O 1
ATOM 1731 N N . PHE A 1 225 ? 4.318 8.173 -19.173 1.00 89.44 225 PHE A N 1
ATOM 1732 C CA . PHE A 1 225 ? 4.637 8.304 -17.756 1.00 89.44 225 PHE A CA 1
ATOM 1733 C C . PHE A 1 225 ? 3.411 7.907 -16.920 1.00 89.44 225 PHE A C 1
ATOM 1735 O O . PHE A 1 225 ? 2.601 8.767 -16.568 1.00 89.44 225 PHE A O 1
ATOM 1742 N N . PRO A 1 226 ? 3.233 6.603 -16.641 1.00 87.38 226 PRO A N 1
ATOM 1743 C CA . PRO A 1 226 ? 2.159 6.120 -15.776 1.00 87.38 226 PRO A CA 1
ATOM 1744 C C . PRO A 1 226 ? 2.413 6.553 -14.321 1.00 87.38 226 PRO A C 1
ATOM 1746 O O . PRO A 1 226 ? 3.438 7.151 -14.009 1.00 87.38 226 PRO A O 1
ATOM 1749 N N . THR A 1 227 ? 1.516 6.203 -13.399 1.00 86.69 227 THR A N 1
ATOM 1750 C CA . THR A 1 227 ? 1.749 6.428 -11.961 1.00 86.69 227 THR A CA 1
ATOM 1751 C C . THR A 1 227 ? 2.915 5.588 -11.435 1.00 86.69 227 THR A C 1
ATOM 1753 O O . THR A 1 227 ? 3.600 6.004 -10.501 1.00 86.69 227 THR A O 1
ATOM 1756 N N . ALA A 1 228 ? 3.142 4.414 -12.029 1.00 90.12 228 ALA A N 1
ATOM 1757 C CA . ALA A 1 228 ? 4.244 3.538 -11.668 1.00 90.12 228 ALA A CA 1
ATOM 1758 C C . ALA A 1 228 ? 4.806 2.738 -12.851 1.00 90.12 228 ALA A C 1
ATOM 1760 O O . ALA A 1 228 ? 4.102 2.423 -13.808 1.00 90.12 228 ALA A O 1
ATOM 1761 N N . VAL A 1 229 ? 6.074 2.348 -12.756 1.00 93.19 229 VAL A N 1
ATOM 1762 C CA . VAL A 1 229 ? 6.710 1.384 -13.663 1.00 93.19 229 VAL A CA 1
ATOM 1763 C C . VAL A 1 229 ? 7.228 0.215 -12.836 1.00 93.19 229 VAL A C 1
ATOM 1765 O O . VAL A 1 229 ? 7.957 0.412 -11.864 1.00 93.19 229 VAL A O 1
ATOM 1768 N N . VAL A 1 230 ? 6.865 -1.003 -13.233 1.00 93.50 230 VAL A N 1
ATOM 1769 C CA . VAL A 1 230 ? 7.341 -2.243 -12.619 1.00 93.50 230 VAL A CA 1
ATOM 1770 C C . VAL A 1 230 ? 8.358 -2.895 -13.545 1.00 93.50 230 VAL A C 1
ATOM 1772 O O . VAL A 1 230 ? 8.045 -3.272 -14.675 1.00 93.50 230 VAL A O 1
ATOM 1775 N N . LEU A 1 231 ? 9.590 -3.021 -13.058 1.00 95.50 231 LEU A N 1
ATOM 1776 C CA . LEU A 1 231 ? 10.698 -3.653 -13.764 1.00 95.50 231 LEU A CA 1
ATOM 1777 C C . LEU A 1 231 ? 10.479 -5.176 -13.878 1.00 95.50 231 LEU A C 1
ATOM 1779 O O . LEU A 1 231 ? 9.877 -5.788 -12.979 1.00 95.50 231 LEU A O 1
ATOM 1783 N N . PRO A 1 232 ? 11.004 -5.820 -14.939 1.00 93.50 232 PRO A N 1
ATOM 1784 C CA . PRO A 1 232 ? 10.786 -7.244 -15.165 1.00 93.50 232 PRO A CA 1
ATOM 1785 C C . PRO A 1 232 ? 11.424 -8.096 -14.064 1.00 93.50 232 PRO A C 1
ATOM 1787 O O . PRO A 1 232 ? 12.335 -7.659 -13.351 1.00 93.50 232 PRO A O 1
ATOM 1790 N N . LEU A 1 233 ? 10.942 -9.331 -13.923 1.00 91.44 233 LEU A N 1
ATOM 1791 C CA . LEU A 1 233 ? 11.512 -10.311 -12.997 1.00 91.44 233 LEU A CA 1
ATOM 1792 C C . LEU A 1 233 ? 13.019 -10.472 -13.220 1.00 91.44 233 LEU A C 1
ATOM 1794 O O . LEU A 1 233 ? 13.494 -10.562 -14.351 1.00 91.44 233 LEU A O 1
ATOM 1798 N N . GLY A 1 234 ? 13.772 -10.500 -12.121 1.00 89.88 234 GLY A N 1
ATOM 1799 C CA . GLY A 1 234 ? 15.225 -10.664 -12.153 1.00 89.88 234 GLY A CA 1
ATOM 1800 C C . GLY A 1 234 ? 16.019 -9.424 -12.583 1.00 89.88 234 GLY A C 1
ATOM 1801 O O . GLY A 1 234 ? 17.244 -9.505 -12.630 1.00 89.88 234 GLY A O 1
ATOM 1802 N N . ALA A 1 235 ? 15.374 -8.281 -12.861 1.00 91.19 235 ALA A N 1
ATOM 1803 C CA . ALA A 1 235 ? 16.085 -7.028 -13.131 1.00 91.19 235 ALA A CA 1
ATOM 1804 C C . ALA A 1 235 ? 16.931 -6.582 -11.923 1.00 91.19 235 ALA A C 1
ATOM 1806 O O . ALA A 1 235 ? 18.122 -6.310 -12.052 1.00 91.19 235 ALA A O 1
ATOM 1807 N N . CYS A 1 236 ? 16.312 -6.550 -10.746 1.00 91.69 236 CYS A N 1
ATOM 1808 C CA . CYS A 1 236 ? 16.912 -6.271 -9.442 1.00 91.69 236 CYS A CA 1
ATOM 1809 C C . CYS A 1 236 ? 16.117 -7.024 -8.355 1.00 91.69 236 CYS A C 1
ATOM 1811 O O . CYS A 1 236 ? 15.227 -7.814 -8.686 1.00 91.69 236 CYS A O 1
ATOM 1813 N N . THR A 1 237 ? 16.446 -6.837 -7.071 1.00 90.75 237 THR A N 1
ATOM 1814 C CA . THR A 1 237 ? 15.657 -7.424 -5.972 1.00 90.75 237 THR A CA 1
ATOM 1815 C C . THR A 1 237 ? 14.224 -6.884 -5.991 1.00 90.75 237 THR A C 1
ATOM 1817 O O . THR A 1 237 ? 13.984 -5.755 -6.415 1.00 90.75 237 THR A O 1
ATOM 1820 N N . ASP A 1 238 ? 13.249 -7.691 -5.560 1.00 89.94 238 ASP A N 1
ATOM 1821 C CA . ASP A 1 238 ? 11.821 -7.356 -5.695 1.00 89.94 238 ASP A CA 1
ATOM 1822 C C . ASP A 1 238 ? 11.444 -6.025 -5.035 1.00 89.94 238 ASP A C 1
ATOM 1824 O O . ASP A 1 238 ? 10.640 -5.271 -5.579 1.00 89.94 238 ASP A O 1
ATOM 1828 N N . GLU A 1 239 ? 12.089 -5.677 -3.922 1.00 87.75 239 GLU A N 1
ATOM 1829 C CA . GLU A 1 239 ? 11.881 -4.401 -3.232 1.00 87.75 239 GLU A CA 1
ATOM 1830 C C . GLU A 1 239 ? 12.248 -3.152 -4.057 1.00 87.75 239 GLU A C 1
ATOM 1832 O O . GLU A 1 239 ? 11.838 -2.045 -3.707 1.00 87.75 239 GLU A O 1
ATOM 1837 N N . PHE A 1 240 ? 13.000 -3.327 -5.146 1.00 91.19 240 PHE A N 1
ATOM 1838 C CA . PHE A 1 240 ? 13.564 -2.278 -5.999 1.00 91.19 240 PHE A CA 1
ATOM 1839 C C . PHE A 1 240 ? 12.954 -2.253 -7.404 1.00 91.19 240 PHE A C 1
ATOM 1841 O O . PHE A 1 240 ? 13.337 -1.439 -8.243 1.00 91.19 240 PHE A O 1
ATOM 1848 N N . ARG A 1 241 ? 12.000 -3.146 -7.687 1.00 92.19 241 ARG A N 1
ATOM 1849 C CA . ARG A 1 241 ? 11.391 -3.267 -9.017 1.00 92.19 241 ARG A CA 1
ATOM 1850 C C . ARG A 1 241 ? 10.206 -2.326 -9.240 1.00 92.19 241 ARG A C 1
ATOM 1852 O O . ARG A 1 241 ? 9.785 -2.204 -10.382 1.00 92.19 241 ARG A O 1
ATOM 1859 N N . TRP A 1 242 ? 9.674 -1.667 -8.208 1.00 90.88 242 TRP A N 1
ATOM 1860 C CA . TRP A 1 242 ? 8.520 -0.763 -8.315 1.00 90.88 242 TRP A CA 1
ATOM 1861 C C . TRP A 1 242 ? 8.957 0.705 -8.223 1.00 90.88 242 TRP A C 1
ATOM 1863 O O . TRP A 1 242 ? 9.414 1.154 -7.173 1.00 90.88 242 TRP A O 1
ATOM 1873 N N . LEU A 1 243 ? 8.811 1.452 -9.318 1.00 91.81 243 LEU A N 1
ATOM 1874 C CA . LEU A 1 243 ? 9.070 2.893 -9.390 1.00 91.81 243 LEU A CA 1
ATOM 1875 C C . LEU A 1 243 ? 7.727 3.620 -9.356 1.00 91.81 243 LEU A C 1
ATOM 1877 O O . LEU A 1 243 ? 6.897 3.325 -10.210 1.00 91.81 243 LEU A O 1
ATOM 1881 N N . ASP A 1 244 ? 7.503 4.563 -8.440 1.00 88.56 244 ASP A N 1
ATOM 1882 C CA . ASP A 1 244 ? 6.261 5.347 -8.393 1.00 88.56 244 ASP A CA 1
ATOM 1883 C C . ASP A 1 244 ? 6.504 6.863 -8.442 1.00 88.56 244 ASP A C 1
ATOM 1885 O O . ASP A 1 244 ? 7.499 7.368 -7.924 1.00 88.56 244 ASP A O 1
ATOM 1889 N N . ASP A 1 245 ? 5.573 7.584 -9.070 1.00 87.81 245 ASP A N 1
ATOM 1890 C CA . ASP A 1 245 ? 5.532 9.055 -9.114 1.00 87.81 245 ASP A CA 1
ATOM 1891 C C . ASP A 1 245 ? 4.766 9.654 -7.916 1.00 87.81 245 ASP A C 1
ATOM 1893 O O . ASP A 1 245 ? 4.698 10.868 -7.739 1.00 87.81 245 ASP A O 1
ATOM 1897 N N . LEU A 1 246 ? 4.176 8.806 -7.064 1.00 81.06 246 LEU A N 1
ATOM 1898 C CA . LEU A 1 246 ? 3.415 9.232 -5.884 1.00 81.06 246 LEU A CA 1
ATOM 1899 C C . LEU A 1 246 ? 4.329 9.687 -4.737 1.00 81.06 246 LEU A C 1
ATOM 1901 O O . LEU A 1 246 ? 3.848 10.259 -3.755 1.00 81.06 246 LEU A O 1
ATOM 1905 N N . GLY A 1 247 ? 5.636 9.431 -4.847 1.00 73.25 247 GLY A N 1
ATOM 1906 C CA . GLY A 1 247 ? 6.631 9.782 -3.838 1.00 73.25 247 GLY A CA 1
ATOM 1907 C C . GLY A 1 247 ? 6.499 8.946 -2.569 1.00 73.25 247 GLY A C 1
ATOM 1908 O O . GLY A 1 247 ? 6.949 9.364 -1.501 1.00 73.25 247 GLY A O 1
ATOM 1909 N N . TRP A 1 248 ? 5.861 7.779 -2.664 1.00 72.94 248 TRP A N 1
ATOM 1910 C CA . TRP A 1 248 ? 5.636 6.899 -1.522 1.00 72.94 248 TRP A CA 1
ATOM 1911 C C . TRP A 1 248 ? 6.911 6.214 -1.070 1.00 72.94 248 TRP A C 1
ATOM 1913 O O . TRP A 1 248 ? 7.146 6.056 0.132 1.00 72.94 248 TRP A O 1
ATOM 1923 N N . ARG A 1 249 ? 7.755 5.846 -2.034 1.00 72.88 249 ARG A N 1
ATOM 1924 C CA . ARG A 1 249 ? 9.158 5.552 -1.786 1.00 72.88 249 ARG A CA 1
ATOM 1925 C C . ARG A 1 249 ? 10.018 6.360 -2.747 1.00 72.88 249 ARG A C 1
ATOM 1927 O O . ARG A 1 249 ? 9.730 6.399 -3.941 1.00 72.88 249 ARG A O 1
ATOM 1934 N N . PRO A 1 250 ? 11.102 6.986 -2.263 1.00 84.19 250 PRO A N 1
ATOM 1935 C CA . PRO A 1 250 ? 12.122 7.460 -3.178 1.00 84.19 250 PRO A CA 1
ATOM 1936 C C . PRO A 1 250 ? 12.676 6.259 -3.950 1.00 84.19 250 PRO A C 1
ATOM 1938 O O . PRO A 1 250 ? 12.866 5.185 -3.375 1.00 84.19 250 PRO A O 1
ATOM 1941 N N . ILE A 1 251 ? 12.962 6.452 -5.238 1.00 89.38 251 ILE A N 1
ATOM 1942 C CA . ILE A 1 251 ? 13.625 5.431 -6.052 1.00 89.38 251 ILE A CA 1
ATOM 1943 C C . ILE A 1 251 ? 14.975 5.102 -5.386 1.00 89.38 251 ILE A C 1
ATOM 1945 O O . ILE A 1 251 ? 15.791 6.017 -5.224 1.00 89.38 251 ILE A O 1
ATOM 1949 N N . PRO A 1 252 ? 15.223 3.846 -4.974 1.00 89.62 252 PRO A N 1
ATOM 1950 C CA . PRO A 1 252 ? 16.419 3.494 -4.215 1.00 89.62 252 PRO A CA 1
ATOM 1951 C C . PRO A 1 252 ? 17.708 3.736 -5.013 1.00 89.62 252 PRO A C 1
ATOM 1953 O O . PRO A 1 252 ? 17.706 3.518 -6.231 1.00 89.62 252 PRO A O 1
ATOM 1956 N N . PRO A 1 253 ? 18.824 4.123 -4.366 1.00 91.31 253 PRO A N 1
ATOM 1957 C CA . PRO A 1 253 ? 20.120 4.281 -5.029 1.00 91.31 253 PRO A CA 1
ATOM 1958 C C . PRO A 1 253 ? 20.544 3.050 -5.838 1.00 91.31 253 PRO A C 1
ATOM 1960 O O . PRO A 1 253 ? 21.082 3.183 -6.932 1.00 91.31 253 PRO A O 1
ATOM 1963 N N . GLU A 1 254 ? 20.235 1.847 -5.357 1.00 92.69 254 GLU A N 1
ATOM 1964 C CA . GLU A 1 254 ? 20.494 0.578 -6.041 1.00 92.69 254 GLU A CA 1
ATOM 1965 C C . GLU A 1 254 ? 19.759 0.500 -7.380 1.00 92.69 254 GLU A C 1
ATOM 1967 O O . GLU A 1 254 ? 20.311 0.042 -8.381 1.00 92.69 254 GLU A O 1
ATOM 1972 N N . THR A 1 255 ? 18.523 0.999 -7.412 1.00 92.88 255 THR A N 1
ATOM 1973 C CA . THR A 1 255 ? 17.713 1.053 -8.630 1.00 92.88 255 THR A CA 1
ATOM 1974 C C . THR A 1 255 ? 18.241 2.115 -9.584 1.00 92.88 255 THR A C 1
ATOM 1976 O O . THR A 1 255 ? 18.357 1.863 -10.782 1.00 92.88 255 THR A O 1
ATOM 1979 N N . LYS A 1 256 ? 18.631 3.284 -9.060 1.00 94.50 256 LYS A N 1
ATOM 1980 C CA . LYS A 1 256 ? 19.237 4.360 -9.858 1.00 94.50 256 LYS A CA 1
ATOM 1981 C C . LYS A 1 256 ? 20.555 3.916 -10.493 1.00 94.50 256 LYS A C 1
ATOM 1983 O O . LYS A 1 256 ? 20.739 4.075 -11.698 1.00 94.50 256 LYS A O 1
ATOM 1988 N N . ALA A 1 257 ? 21.415 3.257 -9.719 1.00 94.62 257 ALA A N 1
ATOM 1989 C CA . ALA A 1 257 ? 22.659 2.667 -10.198 1.00 94.62 257 ALA A CA 1
ATOM 1990 C C . ALA A 1 257 ? 22.402 1.582 -11.255 1.00 94.62 257 ALA A C 1
ATOM 1992 O O . ALA A 1 257 ? 23.044 1.581 -12.307 1.00 94.62 257 ALA A O 1
ATOM 1993 N N . PHE A 1 258 ? 21.425 0.697 -11.023 1.00 95.62 258 PHE A N 1
ATOM 1994 C CA . PHE A 1 258 ? 21.026 -0.321 -11.996 1.00 95.62 258 PHE A CA 1
ATOM 1995 C C . PHE A 1 258 ? 20.571 0.294 -13.328 1.00 95.62 258 PHE A C 1
ATOM 1997 O O . PHE A 1 258 ? 20.983 -0.166 -14.397 1.00 95.62 258 PHE A O 1
ATOM 2004 N N . LEU A 1 259 ? 19.766 1.356 -13.267 1.00 96.75 259 LEU A N 1
ATOM 2005 C CA . LEU A 1 259 ? 19.281 2.097 -14.431 1.00 96.75 259 LEU A CA 1
ATOM 2006 C C . LEU A 1 259 ? 20.319 3.071 -15.011 1.00 96.75 259 LEU A C 1
ATOM 2008 O O . LEU A 1 259 ? 20.078 3.641 -16.068 1.00 96.75 259 LEU A O 1
ATOM 2012 N N . SER A 1 260 ? 21.485 3.222 -14.373 1.00 97.00 260 SER A N 1
ATOM 2013 C CA . SER A 1 260 ? 22.542 4.160 -14.781 1.00 97.00 260 SER A CA 1
ATOM 2014 C C . SER A 1 260 ? 22.073 5.622 -14.847 1.00 97.00 260 SER A C 1
ATOM 2016 O O . SER A 1 260 ? 22.494 6.375 -15.724 1.00 97.00 260 SER A O 1
ATOM 2018 N N . VAL A 1 261 ? 21.212 6.026 -13.907 1.00 97.00 261 VAL A N 1
ATOM 2019 C CA . VAL A 1 261 ? 20.742 7.412 -13.743 1.00 97.00 261 VAL A CA 1
ATOM 2020 C C . VAL A 1 261 ? 21.405 8.086 -12.540 1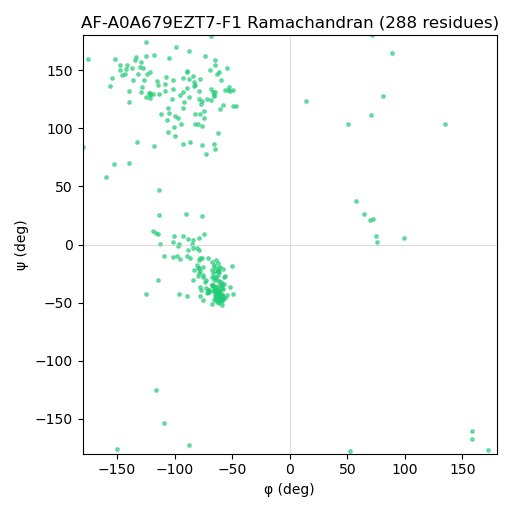.00 97.00 261 VAL A C 1
ATOM 2022 O O . VAL A 1 261 ? 21.944 7.414 -11.662 1.00 97.00 261 VAL A O 1
ATOM 2025 N N . ALA A 1 262 ? 21.382 9.420 -12.508 1.00 95.56 262 ALA A N 1
ATOM 2026 C CA . ALA A 1 262 ? 21.948 10.206 -11.412 1.00 95.56 262 ALA A CA 1
ATOM 2027 C C . ALA A 1 262 ? 21.203 9.979 -10.084 1.00 95.56 262 ALA A C 1
ATOM 2029 O O . ALA A 1 262 ? 20.012 9.672 -10.075 1.00 95.56 262 ALA A O 1
ATOM 2030 N N . ASP A 1 263 ? 21.883 10.187 -8.954 1.00 92.38 263 ASP A N 1
ATOM 2031 C CA . ASP A 1 263 ? 21.318 9.975 -7.611 1.00 92.38 263 ASP A CA 1
ATOM 2032 C C . ASP A 1 263 ? 20.120 10.885 -7.298 1.00 92.38 263 ASP A C 1
ATOM 2034 O O . ASP A 1 263 ? 19.285 10.543 -6.459 1.00 92.38 263 ASP A O 1
ATOM 2038 N N . ASP A 1 264 ? 19.996 12.022 -7.978 1.00 93.44 264 ASP A N 1
ATOM 2039 C CA . ASP A 1 264 ? 18.890 12.975 -7.870 1.00 93.44 264 ASP A CA 1
ATOM 2040 C C . ASP A 1 264 ? 17.808 12.786 -8.946 1.00 93.44 264 ASP A C 1
ATOM 2042 O O . ASP A 1 264 ? 16.799 13.487 -8.911 1.00 93.44 264 ASP A O 1
ATOM 2046 N N . ALA A 1 265 ? 17.961 11.801 -9.843 1.00 94.19 265 ALA A N 1
ATOM 2047 C CA . ALA A 1 265 ? 16.977 11.498 -10.880 1.00 94.19 265 ALA A CA 1
ATOM 2048 C C . ALA A 1 265 ? 15.595 11.216 -10.270 1.00 94.19 265 ALA A C 1
ATOM 2050 O O . ALA A 1 265 ? 15.474 10.450 -9.301 1.00 94.19 265 ALA A O 1
ATOM 2051 N N . GLY A 1 266 ? 14.567 11.839 -10.841 1.00 93.88 266 GLY A N 1
ATOM 2052 C CA . GLY A 1 266 ? 13.169 11.642 -10.495 1.00 93.88 266 GLY A CA 1
ATOM 2053 C C . GLY A 1 266 ? 12.532 10.496 -11.279 1.00 93.88 266 GLY A C 1
ATOM 2054 O O . GLY A 1 266 ? 13.188 9.743 -12.005 1.00 93.88 266 GLY A O 1
ATOM 2055 N N . PHE A 1 267 ? 11.213 10.364 -11.133 1.00 95.00 267 PHE A N 1
ATOM 2056 C CA . PHE A 1 267 ? 10.447 9.284 -11.751 1.00 95.00 267 PHE A CA 1
ATOM 2057 C C . PHE A 1 267 ? 10.565 9.266 -13.279 1.00 95.00 267 PHE A C 1
ATOM 2059 O O . PHE A 1 267 ? 10.831 8.216 -13.856 1.00 95.00 267 PHE A O 1
ATOM 2066 N N . LYS A 1 268 ? 10.427 10.420 -13.945 1.00 95.56 268 LYS A N 1
ATOM 2067 C CA . LYS A 1 268 ? 10.460 10.488 -15.415 1.00 95.56 268 LYS A CA 1
ATOM 2068 C C . LYS A 1 268 ? 11.813 10.080 -15.991 1.00 95.56 268 LYS A C 1
ATOM 2070 O O . LYS A 1 268 ? 11.842 9.326 -16.962 1.00 95.56 268 LYS A O 1
ATOM 2075 N N . GLU A 1 269 ? 12.922 10.533 -15.399 1.00 96.38 269 GLU A N 1
ATOM 2076 C CA . GLU A 1 269 ? 14.252 10.113 -15.852 1.00 96.38 269 GLU A CA 1
ATOM 2077 C C . GLU A 1 269 ? 14.466 8.609 -15.636 1.00 96.38 269 GLU A C 1
ATOM 2079 O O . GLU A 1 269 ? 14.959 7.924 -16.533 1.00 96.38 269 GLU A O 1
ATOM 2084 N N . ALA A 1 270 ? 14.046 8.073 -14.486 1.00 96.50 270 ALA A N 1
ATOM 2085 C CA . ALA A 1 270 ? 14.145 6.644 -14.204 1.00 96.50 270 ALA A CA 1
ATOM 2086 C C . ALA A 1 270 ? 13.260 5.795 -15.136 1.00 96.50 270 ALA A C 1
ATOM 2088 O O . ALA A 1 270 ? 13.702 4.751 -15.611 1.00 96.50 270 ALA A O 1
ATOM 2089 N N . ALA A 1 271 ? 12.043 6.252 -15.449 1.00 96.31 271 ALA A N 1
ATOM 2090 C CA . ALA A 1 271 ? 11.144 5.589 -16.391 1.00 96.31 271 ALA A CA 1
ATOM 2091 C C . ALA A 1 271 ? 11.748 5.542 -17.804 1.00 96.31 271 ALA A C 1
ATOM 2093 O O . ALA A 1 271 ? 11.773 4.477 -18.417 1.00 96.31 271 ALA A O 1
ATOM 2094 N N . ILE A 1 272 ? 12.318 6.655 -18.291 1.00 97.50 272 ILE A N 1
ATOM 2095 C CA . ILE A 1 272 ? 13.029 6.688 -19.581 1.00 97.50 272 ILE A CA 1
ATOM 2096 C C . ILE A 1 272 ? 14.186 5.686 -19.580 1.00 97.50 272 ILE A C 1
ATOM 2098 O O . ILE A 1 272 ? 14.295 4.890 -20.508 1.00 97.50 272 ILE A O 1
ATOM 2102 N N . ALA A 1 273 ? 15.014 5.674 -18.533 1.00 97.75 273 ALA A N 1
ATOM 2103 C CA . ALA A 1 273 ? 16.143 4.750 -18.438 1.00 97.75 273 ALA A CA 1
ATOM 2104 C C . ALA A 1 273 ? 15.703 3.276 -18.377 1.00 97.75 273 ALA A C 1
ATOM 2106 O O . ALA A 1 273 ? 16.337 2.408 -18.984 1.00 97.75 273 ALA A O 1
ATOM 2107 N N . ALA A 1 274 ? 14.590 2.980 -17.699 1.00 97.25 274 ALA A N 1
ATOM 2108 C CA . ALA A 1 274 ? 13.977 1.656 -17.726 1.00 97.25 274 ALA A CA 1
ATOM 2109 C C . ALA A 1 274 ? 13.539 1.284 -19.149 1.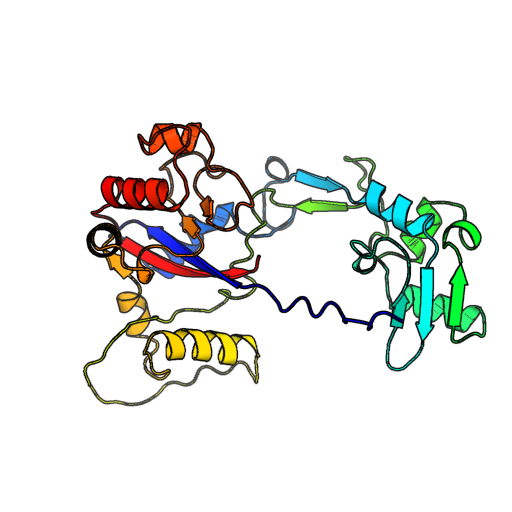00 97.25 274 ALA A C 1
ATOM 2111 O O . ALA A 1 274 ? 13.849 0.185 -19.616 1.00 97.25 274 ALA A O 1
ATOM 2112 N N . TYR A 1 275 ? 12.895 2.205 -19.871 1.00 96.69 275 TYR A N 1
ATOM 2113 C CA . TYR A 1 275 ? 12.489 1.954 -21.249 1.00 96.69 275 TYR A CA 1
ATOM 2114 C C . TYR A 1 275 ? 13.679 1.760 -22.190 1.00 96.69 275 TYR A C 1
ATOM 2116 O O . TYR A 1 275 ? 13.644 0.876 -23.038 1.00 96.69 275 TYR A O 1
ATOM 2124 N N . GLU A 1 276 ? 14.767 2.514 -22.026 1.00 96.62 276 GLU A N 1
ATOM 2125 C CA . GLU A 1 276 ? 15.997 2.314 -22.803 1.00 96.62 276 GLU A CA 1
ATOM 2126 C C . GLU A 1 276 ? 16.610 0.937 -22.553 1.00 96.62 276 GLU A C 1
ATOM 2128 O O . GLU A 1 276 ? 16.981 0.226 -23.494 1.00 96.62 276 GLU A O 1
ATOM 2133 N N . ARG A 1 277 ? 16.674 0.526 -21.285 1.00 96.88 277 ARG A N 1
ATOM 2134 C CA . ARG A 1 277 ? 17.261 -0.755 -20.889 1.00 96.88 277 ARG A CA 1
ATOM 2135 C C . ARG A 1 277 ? 16.450 -1.952 -21.382 1.00 96.88 277 ARG A C 1
ATOM 2137 O O . ARG A 1 277 ? 17.040 -2.962 -21.759 1.00 96.88 277 ARG A O 1
ATOM 2144 N N . PHE A 1 278 ? 15.125 -1.832 -21.398 1.00 95.62 278 PHE A N 1
ATOM 2145 C CA . PHE A 1 278 ? 14.202 -2.916 -21.734 1.00 95.62 278 PHE A CA 1
ATOM 2146 C C . PHE A 1 278 ? 13.428 -2.664 -23.034 1.00 95.62 278 PHE A C 1
ATOM 2148 O O . PHE A 1 278 ? 12.354 -3.220 -23.216 1.00 95.62 278 PHE A O 1
ATOM 2155 N N . HIS A 1 279 ? 13.956 -1.860 -23.962 1.00 90.81 279 HIS A N 1
ATOM 2156 C CA . HIS A 1 279 ? 13.247 -1.433 -25.182 1.00 90.81 279 HIS A CA 1
ATOM 2157 C C . HIS A 1 279 ? 12.765 -2.579 -26.088 1.00 90.81 279 HIS A C 1
ATOM 2159 O O . HIS A 1 279 ? 11.857 -2.381 -26.892 1.00 90.81 279 HIS A O 1
ATOM 2165 N N . THR A 1 280 ? 13.355 -3.770 -25.966 1.00 87.31 280 THR A N 1
ATOM 2166 C CA . THR A 1 280 ? 12.950 -4.991 -26.677 1.00 87.31 280 THR A CA 1
ATOM 2167 C C . THR A 1 280 ? 11.961 -5.857 -25.898 1.00 87.31 280 THR A C 1
ATOM 2169 O O . THR A 1 280 ? 11.710 -6.985 -26.306 1.00 87.31 280 THR A O 1
ATOM 2172 N N . MET A 1 281 ? 11.440 -5.392 -24.763 1.00 90.62 281 MET A N 1
ATOM 2173 C CA . MET A 1 281 ? 10.439 -6.095 -23.963 1.00 90.62 281 MET A CA 1
ATOM 2174 C C . MET A 1 281 ? 9.026 -5.572 -24.238 1.00 90.62 281 MET A C 1
ATOM 2176 O O . MET A 1 281 ? 8.826 -4.559 -24.916 1.00 90.62 281 MET A O 1
ATOM 2180 N N . ALA A 1 282 ? 8.048 -6.297 -23.707 1.00 86.31 282 ALA A N 1
ATOM 2181 C CA . ALA A 1 282 ? 6.653 -5.903 -23.668 1.00 86.31 282 ALA A CA 1
ATOM 2182 C C . ALA A 1 282 ? 6.372 -5.108 -22.383 1.00 86.31 282 ALA A C 1
ATOM 2184 O O . ALA A 1 282 ? 6.984 -5.356 -21.345 1.00 86.31 282 ALA A O 1
ATOM 2185 N N . ALA A 1 283 ? 5.431 -4.172 -22.438 1.00 85.06 283 ALA A N 1
ATOM 2186 C CA . ALA A 1 283 ? 4.870 -3.504 -21.274 1.00 85.06 283 ALA A CA 1
ATOM 2187 C C . ALA A 1 283 ? 3.350 -3.653 -21.288 1.00 85.06 283 ALA A C 1
ATOM 2189 O O . ALA A 1 283 ? 2.702 -3.308 -22.274 1.00 85.06 283 ALA A O 1
ATOM 2190 N N . ALA A 1 284 ? 2.801 -4.149 -20.183 1.00 83.81 284 ALA A N 1
ATOM 2191 C CA . ALA A 1 284 ? 1.368 -4.283 -19.973 1.00 83.81 284 ALA A CA 1
ATOM 2192 C C . ALA A 1 284 ? 0.877 -3.254 -18.951 1.00 83.81 284 ALA A C 1
ATOM 2194 O O . ALA A 1 284 ? 1.523 -3.015 -17.929 1.00 83.81 284 ALA A O 1
ATOM 2195 N N . ALA A 1 285 ? -0.270 -2.637 -19.223 1.00 78.06 285 ALA A N 1
ATOM 2196 C CA . ALA A 1 285 ? -0.868 -1.646 -18.338 1.00 78.06 285 ALA A CA 1
ATOM 2197 C C . ALA A 1 285 ? -1.775 -2.314 -17.290 1.00 78.06 285 ALA A C 1
ATOM 2199 O O . ALA A 1 285 ? -2.688 -3.057 -17.641 1.00 78.06 285 ALA A O 1
ATOM 2200 N N . VAL A 1 286 ? -1.551 -2.028 -16.004 1.00 76.19 286 VAL A N 1
ATOM 2201 C CA . VAL A 1 286 ? -2.312 -2.596 -14.879 1.00 76.19 286 VAL A CA 1
ATOM 2202 C C . VAL A 1 286 ? -2.797 -1.482 -13.956 1.00 76.19 286 VAL A C 1
ATOM 2204 O O . VAL A 1 286 ? -2.024 -0.616 -13.550 1.00 76.19 286 VAL A O 1
ATOM 2207 N N . ALA A 1 287 ? -4.081 -1.500 -13.600 1.00 71.81 287 ALA A N 1
ATOM 2208 C CA . ALA A 1 287 ? -4.626 -0.609 -12.580 1.00 71.81 287 ALA A CA 1
ATOM 2209 C C . ALA A 1 287 ? -4.387 -1.185 -11.175 1.00 71.81 287 ALA A C 1
ATOM 2211 O O . ALA A 1 287 ? -4.561 -2.385 -10.960 1.00 71.81 287 ALA A O 1
ATOM 2212 N N . TYR A 1 288 ? -4.030 -0.337 -10.210 1.00 69.12 288 TYR A N 1
ATOM 2213 C CA . TYR A 1 288 ? -3.787 -0.760 -8.828 1.00 69.12 288 TYR A CA 1
ATOM 2214 C C . TYR A 1 288 ? -4.389 0.202 -7.804 1.00 69.12 288 TYR A C 1
ATOM 2216 O O . TYR A 1 288 ? -4.561 1.399 -8.063 1.00 69.12 288 TYR A O 1
ATOM 2224 N N . HIS A 1 289 ? -4.725 -0.350 -6.637 1.00 69.69 289 HIS A N 1
ATOM 2225 C CA . HIS A 1 289 ? -5.154 0.413 -5.476 1.00 69.69 289 HIS A CA 1
ATOM 2226 C C . HIS A 1 289 ? -3.946 0.833 -4.649 1.00 69.69 289 HIS A C 1
ATOM 2228 O O . HIS A 1 289 ? -3.009 0.045 -4.465 1.00 69.69 289 HIS A O 1
ATOM 2234 N N . PHE A 1 290 ? -4.009 2.046 -4.109 1.00 62.78 290 PHE A N 1
ATOM 2235 C CA . PHE A 1 290 ? -2.980 2.586 -3.246 1.00 62.78 290 PHE A CA 1
ATOM 2236 C C . PHE A 1 290 ? -3.624 3.366 -2.084 1.00 62.78 290 PHE A C 1
ATOM 2238 O O . PHE A 1 290 ? -4.376 4.338 -2.316 1.00 62.78 290 PHE A O 1
#

Mean predicted aligned error: 12.75 Å

pLDDT: mean 74.85, std 23.2, range [23.08, 97.75]